Protein AF-A0A1E1EXV5-F1 (afdb_monomer)

Mean predicted aligned error: 11.73 Å

Sequence (295 aa):
MDSNTHPYSDIAWRDLLSRLPANLDLDQSAREYGALKRRRVVRDGATMLRLALAYGPGGMSLRSAAAWAAGCDIAHLSDVGLLKRLKGASDWLSHVAASLLNDNIRGRHAARRLRVVDGSVIRSSGKGGTNWRLYATYDPAEGRFSQLEISDTHGGESLSRHTFEKGDLVLADRGYARTPGLLHVREMGADFIMRIGWSTIRLLTPNGARLDWNALYAGMQPGQIAEHEVLVDHSGRKRGAPGDSTFGARLIIRRKDEASSERTRKAIWFDHRRKQRVPTSRSTLKVRQTRRPPI

pLDDT: mean 80.8, std 18.99, range [22.14, 96.88]

InterPro domains:
  IPR002559 Transposase IS4-like domain [PF01609] (112-196)
  IPR012337 Ribonuclease H-like superfamily [SSF53098] (71-207)

Radius of gyration: 25.52 Å; Cα contacts (8 Å, |Δi|>4): 398; chains: 1; bounding box: 53×39×90 Å

Structure (mmCIF, N/CA/C/O backbone):
data_AF-A0A1E1EXV5-F1
#
_entry.id   AF-A0A1E1EXV5-F1
#
loop_
_atom_site.group_PDB
_atom_site.id
_atom_site.type_symbol
_atom_site.label_atom_id
_atom_site.label_alt_id
_atom_site.label_comp_id
_atom_site.label_asym_id
_atom_site.label_entity_id
_atom_site.label_seq_id
_atom_site.pdbx_PDB_ins_code
_atom_site.Cartn_x
_atom_site.Cartn_y
_atom_site.Cartn_z
_atom_site.occupancy
_atom_site.B_iso_or_equiv
_atom_site.auth_seq_id
_atom_site.auth_comp_id
_atom_site.auth_asym_id
_atom_site.auth_atom_id
_atom_site.pdbx_PDB_model_num
ATOM 1 N N . MET A 1 1 ? -32.619 -17.048 3.585 1.00 38.38 1 MET A N 1
ATOM 2 C CA . MET A 1 1 ? -31.242 -16.595 3.877 1.00 38.38 1 MET A CA 1
ATOM 3 C C . MET A 1 1 ? -30.971 -17.008 5.302 1.00 38.38 1 MET A C 1
ATOM 5 O O . MET A 1 1 ? -31.597 -16.463 6.202 1.00 38.38 1 MET A O 1
ATOM 9 N N . ASP A 1 2 ? -30.159 -18.042 5.478 1.00 31.66 2 ASP A N 1
ATOM 10 C CA . ASP A 1 2 ? -30.056 -18.753 6.748 1.00 31.66 2 ASP A CA 1
ATOM 11 C C . ASP A 1 2 ? -29.292 -17.920 7.779 1.00 31.66 2 ASP A C 1
ATOM 13 O O . ASP A 1 2 ? -28.187 -17.429 7.523 1.00 31.66 2 ASP A O 1
ATOM 17 N N . SER A 1 3 ? -29.877 -17.788 8.969 1.00 42.66 3 SER A N 1
ATOM 18 C CA . SER A 1 3 ? -29.293 -17.115 10.138 1.00 42.66 3 SER A CA 1
ATOM 19 C C . SER A 1 3 ? -27.908 -17.660 10.522 1.00 42.66 3 SER A C 1
ATOM 21 O O . SER A 1 3 ? -27.116 -16.941 11.128 1.00 42.66 3 SER A O 1
ATOM 23 N N . ASN A 1 4 ? -27.577 -18.883 10.092 1.00 42.50 4 ASN A N 1
ATOM 24 C CA . ASN A 1 4 ? -26.279 -19.537 10.288 1.00 42.50 4 ASN A CA 1
ATOM 25 C C . ASN A 1 4 ? -25.139 -19.004 9.406 1.00 42.50 4 ASN A C 1
ATOM 27 O O . ASN A 1 4 ? -23.978 -19.276 9.694 1.00 42.50 4 ASN A O 1
ATOM 31 N N . THR A 1 5 ? -25.438 -18.251 8.344 1.00 41.41 5 THR A N 1
ATOM 32 C CA . THR A 1 5 ? -24.415 -17.743 7.403 1.00 41.41 5 THR A CA 1
ATOM 33 C C . THR A 1 5 ? -24.065 -16.271 7.590 1.00 41.41 5 THR A C 1
ATOM 35 O O . THR A 1 5 ? -23.168 -15.763 6.918 1.00 41.41 5 THR A O 1
ATOM 38 N N . HIS A 1 6 ? -24.734 -15.563 8.504 1.00 53.84 6 HIS A N 1
ATOM 39 C CA . HIS A 1 6 ? -24.396 -14.167 8.751 1.00 53.84 6 HIS A CA 1
ATOM 40 C C . HIS A 1 6 ? -23.102 -14.087 9.588 1.00 53.84 6 HIS A C 1
ATOM 42 O O . HIS A 1 6 ? -23.035 -14.747 10.631 1.00 53.84 6 HIS A O 1
ATOM 48 N N . PRO A 1 7 ? -22.109 -13.243 9.225 1.00 53.59 7 PRO A N 1
ATOM 49 C CA . PRO A 1 7 ? -20.846 -13.064 9.969 1.00 53.59 7 PRO A CA 1
ATOM 50 C C . PRO A 1 7 ? -21.004 -12.605 11.430 1.00 53.59 7 PRO A C 1
ATOM 52 O O . PRO A 1 7 ? -20.023 -12.467 12.155 1.00 53.59 7 PRO A O 1
ATOM 55 N N . TYR A 1 8 ? -22.237 -12.354 11.864 1.00 61.62 8 TYR A N 1
ATOM 56 C CA . TYR A 1 8 ? -22.591 -11.899 13.201 1.00 61.62 8 TYR A CA 1
ATOM 57 C C . TYR A 1 8 ? -23.120 -13.006 14.108 1.00 61.62 8 TYR A C 1
ATOM 59 O O . TYR A 1 8 ? -23.284 -12.756 15.300 1.00 61.62 8 TYR A O 1
ATOM 67 N N . SER A 1 9 ? -23.367 -14.206 13.575 1.00 70.25 9 SER A N 1
ATOM 68 C CA . SER A 1 9 ? -23.737 -15.372 14.380 1.00 70.25 9 SER A CA 1
ATOM 69 C C . SER A 1 9 ? -22.552 -15.860 15.222 1.00 70.25 9 SER A C 1
ATOM 71 O O . SER A 1 9 ? -21.393 -15.735 14.821 1.00 70.25 9 SER A O 1
ATOM 73 N N . ASP A 1 10 ? -22.828 -16.441 16.391 1.00 77.25 10 ASP A N 1
ATOM 74 C CA . ASP A 1 10 ? -21.773 -16.948 17.282 1.00 77.25 10 ASP A CA 1
ATOM 75 C C . ASP A 1 10 ? -20.982 -18.117 16.679 1.00 77.25 10 ASP A C 1
ATOM 77 O O . ASP A 1 10 ? -19.806 -18.294 16.996 1.00 77.25 10 ASP A O 1
ATOM 81 N N . ILE A 1 11 ? -21.593 -18.890 15.775 1.00 79.00 11 ILE A N 1
ATOM 82 C CA . ILE A 1 11 ? -20.931 -19.996 15.069 1.00 79.00 11 ILE A CA 1
ATOM 83 C C . ILE A 1 11 ? -19.903 -19.449 14.075 1.00 79.00 11 ILE A C 1
ATOM 85 O O . ILE A 1 11 ? -18.734 -19.827 14.140 1.00 79.00 11 ILE A O 1
ATOM 89 N N . ALA A 1 12 ? -20.307 -18.515 13.206 1.00 83.69 12 ALA A N 1
ATOM 90 C CA . ALA A 1 12 ? -19.394 -17.874 12.259 1.00 83.69 12 ALA A CA 1
ATOM 91 C C . ALA A 1 12 ? -18.267 -17.117 12.980 1.00 83.69 12 ALA A C 1
ATOM 93 O O . ALA A 1 12 ? -17.133 -17.084 12.507 1.00 83.69 12 ALA A O 1
ATOM 94 N N . TRP A 1 13 ? -18.564 -16.546 14.152 1.00 89.88 13 TRP A N 1
ATOM 95 C CA . TRP A 1 13 ? -17.569 -15.882 14.984 1.00 89.88 13 TRP A CA 1
ATOM 96 C C . TRP A 1 13 ? -16.503 -16.845 15.528 1.00 89.88 13 TRP A C 1
ATOM 98 O O . TRP A 1 13 ? -15.312 -16.550 15.445 1.00 89.88 13 TRP A O 1
ATOM 108 N N . ARG A 1 14 ? -16.906 -18.013 16.044 1.00 89.38 14 ARG A N 1
ATOM 109 C CA . ARG A 1 14 ? -15.960 -19.042 16.516 1.00 89.38 14 ARG A CA 1
ATOM 110 C C . ARG A 1 14 ? -15.107 -19.601 15.380 1.00 89.38 14 ARG A C 1
ATOM 112 O O . ARG A 1 14 ? -13.903 -19.756 15.559 1.00 89.38 14 ARG A O 1
ATOM 119 N N . ASP A 1 15 ? -15.712 -19.850 14.219 1.00 89.56 15 ASP A N 1
ATOM 120 C CA . ASP A 1 15 ? -14.978 -20.291 13.028 1.00 89.56 15 ASP A CA 1
ATOM 121 C C . ASP A 1 15 ? -13.937 -19.246 12.598 1.00 89.56 15 ASP A C 1
ATOM 123 O O . ASP A 1 15 ? -12.778 -19.590 12.372 1.00 89.56 15 ASP A O 1
ATOM 127 N N . LEU A 1 16 ? -14.305 -17.959 12.584 1.00 90.62 16 LEU A N 1
ATOM 128 C CA . LEU A 1 16 ? -13.375 -16.864 12.295 1.00 90.62 16 LEU A CA 1
ATOM 129 C C . LEU A 1 16 ? -12.195 -16.844 13.270 1.00 90.62 16 LEU A C 1
ATOM 131 O O . LEU A 1 16 ? -11.052 -16.756 12.824 1.00 90.62 16 LEU A O 1
ATOM 135 N N . LEU A 1 17 ? -12.450 -16.953 14.578 1.00 92.06 17 LEU A N 1
ATOM 136 C CA . LEU A 1 17 ? -11.383 -16.977 15.583 1.00 92.06 17 LEU A CA 1
ATOM 137 C C . LEU A 1 17 ? -10.433 -18.165 15.393 1.00 92.06 17 LEU A C 1
ATOM 139 O O . LEU A 1 17 ? -9.234 -18.010 15.597 1.00 92.06 17 LEU A O 1
ATOM 143 N N . SER A 1 18 ? -10.936 -19.319 14.942 1.00 90.56 18 SER A N 1
ATOM 144 C CA . SER A 1 18 ? -10.104 -20.506 14.690 1.00 90.56 18 SER A CA 1
ATOM 145 C C . SER A 1 18 ? -9.126 -20.348 13.518 1.00 90.56 18 SER A C 1
ATOM 147 O O . SER A 1 18 ? -8.163 -21.102 13.412 1.00 90.56 18 SER A O 1
ATOM 149 N N . ARG A 1 19 ? -9.359 -19.361 12.642 1.00 89.56 19 ARG A N 1
ATOM 150 C CA . ARG A 1 19 ? -8.493 -19.034 11.497 1.00 89.56 19 ARG A CA 1
ATOM 151 C C . ARG A 1 19 ? -7.387 -18.040 11.851 1.00 89.56 19 ARG A C 1
ATOM 153 O O . ARG A 1 19 ? -6.575 -17.721 10.985 1.00 89.56 19 ARG A O 1
ATOM 160 N N . LEU A 1 20 ? -7.387 -17.492 13.068 1.00 91.38 20 LEU A N 1
ATOM 161 C CA . LEU A 1 20 ? -6.324 -16.598 13.514 1.00 91.38 20 LEU A CA 1
ATOM 162 C C . LEU A 1 20 ? -5.040 -17.393 13.806 1.00 91.38 20 LEU A C 1
ATOM 164 O O . LEU A 1 20 ? -5.125 -18.555 14.208 1.00 91.38 20 LEU A O 1
ATOM 168 N N . PRO A 1 21 ? -3.853 -16.782 13.638 1.00 89.38 21 PRO A N 1
ATOM 169 C CA . PRO A 1 21 ? -2.588 -17.427 13.956 1.00 89.38 21 PRO A CA 1
ATOM 170 C C . PRO A 1 21 ? -2.563 -17.887 15.414 1.00 89.38 21 PRO A C 1
ATOM 172 O O . PRO A 1 21 ? -2.947 -17.139 16.313 1.00 89.38 21 PRO A O 1
ATOM 175 N N . ALA A 1 22 ? -2.071 -19.102 15.667 1.00 85.75 22 ALA A N 1
ATOM 176 C CA . ALA A 1 22 ? -2.053 -19.680 17.014 1.00 85.75 22 ALA A CA 1
ATOM 177 C C . ALA A 1 22 ? -1.190 -18.879 18.013 1.00 85.75 22 ALA A C 1
ATOM 179 O O . ALA A 1 22 ? -1.387 -18.980 19.220 1.00 85.75 22 ALA A O 1
ATOM 180 N N . ASN A 1 23 ? -0.240 -18.083 17.517 1.00 86.88 23 ASN A N 1
ATOM 181 C CA . ASN A 1 23 ? 0.620 -17.205 18.311 1.00 86.88 23 ASN A CA 1
ATOM 182 C C . ASN A 1 23 ? 0.017 -15.812 18.577 1.00 86.88 23 ASN A C 1
ATOM 184 O O . ASN A 1 23 ? 0.640 -15.014 19.275 1.00 86.88 23 ASN A O 1
ATOM 188 N N . LEU A 1 24 ? -1.162 -15.497 18.029 1.00 92.88 24 LEU A N 1
ATOM 189 C CA . LEU A 1 24 ? -1.820 -14.208 18.224 1.00 92.88 24 LEU A CA 1
ATOM 190 C C . LEU A 1 24 ? -2.772 -14.259 19.428 1.00 92.88 24 LEU A C 1
ATOM 192 O O . LEU A 1 24 ? -3.967 -14.522 19.289 1.00 92.88 24 LEU A O 1
ATOM 196 N N . ASP A 1 25 ? -2.255 -13.941 20.616 1.00 94.94 25 ASP A N 1
ATOM 197 C CA . ASP A 1 25 ? -3.095 -13.702 21.795 1.00 94.94 25 ASP A CA 1
ATOM 198 C C . ASP A 1 25 ? -3.774 -12.324 21.683 1.00 94.94 25 ASP A C 1
ATOM 200 O O . ASP A 1 25 ? -3.151 -11.266 21.840 1.00 94.94 25 ASP A O 1
ATOM 204 N N . LEU A 1 26 ? -5.080 -12.326 21.402 1.00 96.12 26 LEU A N 1
ATOM 205 C CA . LEU A 1 26 ? -5.879 -11.107 21.257 1.00 96.12 26 LEU A CA 1
ATOM 206 C C . LEU A 1 26 ? -5.980 -10.294 22.556 1.00 96.12 26 LEU A C 1
ATOM 208 O O . LEU A 1 26 ? -6.057 -9.069 22.497 1.00 96.12 26 LEU A O 1
ATOM 212 N N . ASP A 1 27 ? -5.996 -10.939 23.720 1.00 95.06 27 ASP A N 1
ATOM 213 C CA . ASP A 1 27 ? -6.176 -10.281 25.016 1.00 95.06 27 ASP A CA 1
ATOM 214 C C . ASP A 1 27 ? -4.896 -9.602 25.491 1.00 95.06 27 ASP A C 1
ATOM 216 O O . ASP A 1 27 ? -4.939 -8.498 26.050 1.00 95.06 27 ASP A O 1
ATOM 220 N N . GLN A 1 28 ? -3.765 -10.274 25.292 1.00 95.06 28 GLN A N 1
ATOM 221 C CA . GLN A 1 28 ? -2.445 -9.729 25.569 1.00 95.06 28 GLN A CA 1
ATOM 222 C C . GLN A 1 28 ? -2.133 -8.581 24.604 1.00 95.06 28 GLN A C 1
ATOM 224 O O . GLN A 1 28 ? -1.928 -7.448 25.050 1.00 95.06 28 GLN A O 1
ATOM 229 N N . SER A 1 29 ? -2.210 -8.830 23.292 1.00 95.81 29 SER A N 1
ATOM 230 C CA . SER A 1 29 ? -1.897 -7.813 22.280 1.00 95.81 29 SER A CA 1
ATOM 231 C C . SER A 1 29 ? -2.824 -6.594 22.377 1.00 95.81 29 SER A C 1
ATOM 233 O O . SER A 1 29 ? -2.372 -5.457 22.235 1.00 95.81 29 SER A O 1
ATOM 235 N N . ALA A 1 30 ? -4.110 -6.769 22.709 1.00 96.06 30 ALA A N 1
ATOM 236 C CA . ALA A 1 30 ? -5.023 -5.634 22.871 1.00 96.06 30 ALA A CA 1
ATOM 237 C C . ALA A 1 30 ? -4.612 -4.698 24.012 1.00 96.06 30 ALA A C 1
ATOM 239 O O . ALA A 1 30 ? -4.904 -3.500 23.962 1.00 96.06 30 ALA A O 1
ATOM 240 N N . ARG A 1 31 ? -3.954 -5.212 25.057 1.00 93.88 31 ARG A N 1
ATOM 241 C CA . ARG A 1 31 ? -3.416 -4.377 26.138 1.00 93.88 31 ARG A CA 1
ATOM 242 C C . ARG A 1 31 ? -2.130 -3.687 25.706 1.00 93.88 31 ARG A C 1
ATOM 244 O O . ARG A 1 31 ? -2.033 -2.474 25.876 1.00 93.88 31 ARG A O 1
ATOM 251 N N . GLU A 1 32 ? -1.197 -4.447 25.135 1.00 95.06 32 GLU A N 1
ATOM 252 C CA . GLU A 1 32 ? 0.113 -3.959 24.685 1.00 95.06 32 GLU A CA 1
ATOM 253 C C . GLU A 1 32 ? -0.025 -2.808 23.680 1.00 95.06 32 GLU A C 1
ATOM 255 O O . GLU A 1 32 ? 0.588 -1.757 23.849 1.00 95.06 32 GLU A O 1
ATOM 260 N N . TYR A 1 33 ? -0.927 -2.955 22.706 1.00 93.88 33 TYR A N 1
ATOM 261 C CA . TYR A 1 33 ? -1.197 -1.952 21.671 1.00 93.88 33 TYR A CA 1
ATOM 262 C C . TYR A 1 33 ? -2.345 -0.988 22.033 1.00 93.88 33 TYR A C 1
ATOM 264 O O . TYR A 1 33 ? -2.863 -0.266 21.184 1.00 93.88 33 TYR A O 1
ATOM 272 N N . GLY A 1 34 ? -2.775 -0.957 23.301 1.00 91.44 34 GLY A N 1
ATOM 273 C CA . GLY A 1 34 ? -3.645 0.096 23.834 1.00 91.44 34 GLY A CA 1
ATOM 274 C C . GLY A 1 34 ? -5.139 0.028 23.485 1.00 91.44 34 GLY A C 1
ATOM 275 O O . GLY A 1 34 ? -5.888 0.894 23.951 1.00 91.44 34 GLY A O 1
ATOM 276 N N . ALA A 1 35 ? -5.608 -0.997 22.768 1.00 93.38 35 ALA A N 1
ATOM 277 C CA . ALA A 1 35 ? -7.030 -1.208 22.472 1.00 93.38 35 ALA A CA 1
ATOM 278 C C . ALA A 1 35 ? -7.874 -1.472 23.737 1.00 93.38 35 ALA A C 1
ATOM 280 O O . ALA A 1 35 ? -9.019 -1.019 23.853 1.00 93.38 35 ALA A O 1
ATOM 281 N N . LEU A 1 36 ? -7.296 -2.157 24.731 1.00 91.38 36 LEU A N 1
ATOM 282 C CA . LEU A 1 36 ? -7.955 -2.542 25.983 1.00 91.38 36 LEU A CA 1
ATOM 283 C C . LEU A 1 36 ? -7.192 -2.083 27.227 1.00 91.38 36 LEU A C 1
ATOM 285 O O . LEU A 1 36 ? -6.842 -2.873 28.099 1.00 91.38 36 LEU A O 1
ATOM 289 N N . LYS A 1 37 ? -7.043 -0.764 27.385 1.00 82.19 37 LYS A N 1
ATOM 290 C CA . LYS A 1 37 ? -6.491 -0.168 28.622 1.00 82.19 37 LYS A CA 1
ATOM 291 C C . LYS A 1 37 ? -7.351 -0.434 29.866 1.00 82.19 37 LYS A C 1
ATOM 293 O O . LYS A 1 37 ? -6.844 -0.469 30.980 1.00 82.19 37 LYS A O 1
ATOM 298 N N . ARG A 1 38 ? -8.676 -0.562 29.696 1.00 80.06 38 ARG A N 1
ATOM 299 C CA . ARG A 1 38 ? -9.644 -0.825 30.781 1.00 80.06 38 ARG A CA 1
ATOM 300 C C . ARG A 1 38 ? -10.762 -1.756 30.311 1.00 80.06 38 ARG A C 1
ATOM 302 O O . ARG A 1 38 ? -11.491 -1.408 29.369 1.00 80.06 38 ARG A O 1
ATOM 309 N N . ARG A 1 39 ? -10.943 -2.868 31.032 1.00 82.88 39 ARG A N 1
ATOM 310 C CA . ARG A 1 39 ? -11.943 -3.929 30.799 1.00 82.88 39 ARG A CA 1
ATOM 311 C C . ARG A 1 39 ? -13.314 -3.589 31.395 1.00 82.88 39 ARG A C 1
ATOM 313 O O . ARG A 1 39 ? -13.786 -4.246 32.311 1.00 82.88 39 ARG A O 1
ATOM 320 N N . ARG A 1 40 ? -13.911 -2.485 30.938 1.00 82.44 40 ARG A N 1
ATOM 321 C CA . ARG A 1 40 ? -15.264 -2.077 31.361 1.00 82.44 40 ARG A CA 1
ATOM 322 C C . ARG A 1 40 ? -16.307 -2.806 30.513 1.00 82.44 40 ARG A C 1
ATOM 324 O O . ARG A 1 40 ? -16.550 -3.987 30.696 1.00 82.44 40 ARG A O 1
ATOM 331 N N . VAL A 1 41 ? -16.874 -2.092 29.546 1.00 88.88 41 VAL A N 1
ATOM 332 C CA . VAL A 1 41 ? -17.909 -2.613 28.650 1.00 88.88 41 VAL A CA 1
ATOM 333 C C . VAL A 1 41 ? -17.357 -3.647 27.665 1.00 88.88 41 VAL A C 1
ATOM 335 O O . VAL A 1 41 ? -18.015 -4.636 27.387 1.00 88.88 41 VAL A O 1
ATOM 338 N N . VAL A 1 42 ? -16.143 -3.431 27.156 1.00 92.12 42 VAL A N 1
ATOM 339 C CA . VAL A 1 42 ? -15.434 -4.401 26.311 1.00 92.12 42 VAL A CA 1
ATOM 340 C C . VAL A 1 42 ? -14.459 -5.151 27.211 1.00 92.12 42 VAL A C 1
ATOM 342 O O . VAL A 1 42 ? -13.572 -4.520 27.801 1.00 92.12 42 VAL A O 1
ATOM 345 N N . ARG A 1 43 ? -14.682 -6.457 27.382 1.00 90.94 43 ARG A N 1
ATOM 346 C CA . ARG A 1 43 ? -14.010 -7.281 28.401 1.00 90.94 43 ARG A CA 1
ATOM 347 C C . ARG A 1 43 ? -12.725 -7.937 27.899 1.00 90.94 43 ARG A C 1
ATOM 349 O O . ARG A 1 43 ? -11.776 -8.050 28.673 1.00 90.94 43 ARG A O 1
ATOM 356 N N . ASP A 1 44 ? -12.682 -8.279 26.618 1.00 94.19 44 ASP A N 1
ATOM 357 C CA . ASP A 1 44 ? -11.615 -9.056 25.988 1.00 94.19 44 ASP A CA 1
ATOM 358 C C . ASP A 1 44 ? -11.364 -8.610 24.536 1.00 94.19 44 ASP A C 1
ATOM 360 O O . ASP A 1 44 ? -12.135 -7.844 23.936 1.00 94.19 44 ASP A O 1
ATOM 364 N N . GLY A 1 45 ? -10.219 -9.037 24.002 1.00 95.12 45 GLY A N 1
ATOM 365 C CA . GLY A 1 45 ? -9.750 -8.730 22.657 1.00 95.12 45 GLY A CA 1
ATOM 366 C C . GLY A 1 45 ? -10.678 -9.312 21.599 1.00 95.12 45 GLY A C 1
ATOM 367 O O . GLY A 1 45 ? -10.998 -8.626 20.634 1.00 95.12 45 GLY A O 1
ATOM 368 N N . ALA A 1 46 ? -11.210 -10.517 21.811 1.00 95.12 46 ALA A N 1
ATOM 369 C CA . ALA A 1 46 ? -12.180 -11.118 20.896 1.00 95.12 46 ALA A CA 1
ATOM 370 C C . ALA A 1 46 ? -13.410 -10.210 20.698 1.00 95.12 46 ALA A C 1
ATOM 372 O O . ALA A 1 46 ? -13.784 -9.903 19.567 1.00 95.12 46 ALA A O 1
ATOM 373 N N . THR A 1 47 ? -13.984 -9.686 21.779 1.00 95.06 47 THR A N 1
ATOM 374 C CA . THR A 1 47 ? -15.106 -8.740 21.732 1.00 95.06 47 THR A CA 1
ATOM 375 C C . THR A 1 47 ? -14.716 -7.455 21.002 1.00 95.06 47 THR A C 1
ATOM 377 O O . THR A 1 47 ? -15.471 -6.971 20.157 1.00 95.06 47 THR A O 1
ATOM 380 N N . MET A 1 48 ? -13.523 -6.907 21.271 1.00 96.00 48 MET A N 1
ATOM 381 C CA . MET A 1 48 ? -13.037 -5.706 20.578 1.00 96.00 48 MET A CA 1
ATOM 382 C C . MET A 1 48 ? -12.888 -5.936 19.065 1.00 96.00 48 MET A C 1
ATOM 384 O O . MET A 1 48 ? -13.315 -5.090 18.273 1.00 96.00 48 MET A O 1
ATOM 388 N N . LEU A 1 49 ? -12.342 -7.087 18.656 1.00 95.81 49 LEU A N 1
ATOM 389 C CA . LEU A 1 49 ? -12.208 -7.474 17.250 1.00 95.81 49 LEU A CA 1
ATOM 390 C C . LEU A 1 49 ? -13.581 -7.660 16.596 1.00 95.81 49 LEU A C 1
ATOM 392 O O . LEU A 1 49 ? -13.806 -7.162 15.494 1.00 95.81 49 LEU A O 1
ATOM 396 N N . ARG A 1 50 ? -14.524 -8.308 17.291 1.00 94.88 50 ARG A N 1
ATOM 397 C CA . ARG A 1 50 ? -15.891 -8.529 16.799 1.00 94.88 50 ARG A CA 1
ATOM 398 C C . ARG A 1 50 ? -16.607 -7.207 16.518 1.00 94.88 50 ARG A C 1
ATOM 400 O O . ARG A 1 50 ? -17.214 -7.047 15.461 1.00 94.88 50 ARG A O 1
ATOM 407 N N . LEU A 1 51 ? -16.480 -6.235 17.424 1.00 95.44 51 LEU A N 1
ATOM 408 C CA . LEU A 1 51 ? -17.027 -4.885 17.251 1.00 95.44 51 LEU A CA 1
ATOM 409 C C . LEU A 1 51 ? -16.372 -4.139 16.077 1.00 95.44 51 LEU A C 1
ATOM 411 O O . LEU A 1 51 ? -17.068 -3.483 15.300 1.00 95.44 51 LEU A O 1
ATOM 415 N N . ALA A 1 52 ? -15.048 -4.253 15.925 1.00 95.50 52 ALA A N 1
ATOM 416 C CA . ALA A 1 52 ? -14.318 -3.643 14.815 1.00 95.50 52 ALA A CA 1
ATOM 417 C C . ALA A 1 52 ? -14.730 -4.225 13.459 1.00 95.50 52 ALA A C 1
ATOM 419 O O . ALA A 1 52 ? -14.960 -3.473 12.512 1.00 95.50 52 ALA A O 1
ATOM 420 N N . LEU A 1 53 ? -14.885 -5.548 13.381 1.00 94.31 53 LEU A N 1
ATOM 421 C CA . LEU A 1 53 ? -15.328 -6.231 12.171 1.00 94.31 53 LEU A CA 1
ATOM 422 C C . LEU A 1 53 ? -16.786 -5.921 11.837 1.00 94.31 53 LEU A C 1
ATOM 424 O O . LEU A 1 53 ? -17.103 -5.758 10.663 1.00 94.31 53 LEU A O 1
ATOM 428 N N . ALA A 1 54 ? -17.655 -5.775 12.840 1.00 93.44 54 ALA A N 1
ATOM 429 C CA . ALA A 1 54 ? -19.043 -5.387 12.618 1.00 93.44 54 ALA A CA 1
ATOM 430 C C . ALA A 1 54 ? -19.174 -3.993 12.003 1.00 93.44 54 ALA A C 1
ATOM 432 O O . ALA A 1 54 ? -19.879 -3.835 11.005 1.00 93.44 54 ALA A O 1
ATOM 433 N N . TYR A 1 55 ? -18.451 -3.017 12.555 1.00 93.75 55 TYR A N 1
ATOM 434 C CA . TYR A 1 55 ? -18.437 -1.648 12.044 1.00 93.75 55 TYR A CA 1
ATOM 435 C C . TYR A 1 55 ? -17.727 -1.518 10.686 1.00 93.75 55 TYR A C 1
ATOM 437 O O . TYR A 1 55 ? -18.257 -0.894 9.773 1.00 93.75 55 TYR A O 1
ATOM 445 N N . GLY A 1 56 ? -16.521 -2.079 10.551 1.00 88.06 56 GLY A N 1
ATOM 446 C CA . GLY A 1 56 ? -15.677 -1.899 9.370 1.00 88.06 56 GLY A CA 1
ATOM 447 C C . GLY A 1 56 ? -16.103 -2.795 8.197 1.00 88.06 56 GLY A C 1
ATOM 448 O O . GLY A 1 56 ? -17.031 -2.440 7.471 1.00 88.06 56 GLY A O 1
ATOM 449 N N . PRO A 1 57 ? -15.453 -3.955 7.978 1.00 85.62 57 PRO A N 1
ATOM 450 C CA . PRO A 1 57 ? -15.791 -4.873 6.881 1.00 85.62 57 PRO A CA 1
ATOM 451 C C . PRO A 1 57 ? -17.248 -5.353 6.862 1.00 85.62 57 PRO A C 1
ATOM 453 O O . PRO A 1 57 ? -17.780 -5.665 5.801 1.00 85.62 57 PRO A O 1
ATOM 456 N N . GLY A 1 58 ? -17.896 -5.412 8.024 1.00 86.69 58 GLY A N 1
ATOM 457 C CA . GLY A 1 58 ? -19.297 -5.785 8.163 1.00 86.69 58 GLY A CA 1
ATOM 458 C C . GLY A 1 58 ? -20.285 -4.725 7.659 1.00 86.69 58 GLY A C 1
ATOM 459 O O . GLY A 1 58 ? -21.444 -5.038 7.400 1.00 86.69 58 GLY A O 1
ATOM 460 N N . GLY A 1 59 ? -19.844 -3.477 7.480 1.00 87.38 59 GLY A N 1
ATOM 461 C CA . GLY A 1 59 ? -20.656 -2.413 6.889 1.00 87.38 59 GLY A CA 1
ATOM 462 C C . GLY A 1 59 ? -21.742 -1.834 7.801 1.00 87.38 59 GLY A C 1
ATOM 463 O O . GLY A 1 59 ? -22.579 -1.064 7.326 1.00 87.38 59 GLY A O 1
ATOM 464 N N . MET A 1 60 ? -21.757 -2.162 9.098 1.00 91.75 60 MET A N 1
ATOM 465 C CA . MET A 1 60 ? -22.673 -1.520 10.041 1.00 91.75 60 MET A CA 1
ATOM 466 C C . MET A 1 60 ? -22.231 -0.085 10.336 1.00 91.75 60 MET A C 1
ATOM 468 O O . MET A 1 60 ? -21.063 0.189 10.597 1.00 91.75 60 MET A O 1
ATOM 472 N N . SER A 1 61 ? -23.184 0.846 10.411 1.00 93.38 61 SER A N 1
ATOM 473 C CA . SER A 1 61 ? -22.909 2.153 11.020 1.00 93.38 61 SER A CA 1
ATOM 474 C C . SER A 1 61 ? -22.578 1.998 12.511 1.00 93.38 61 SER A C 1
ATOM 476 O O . SER A 1 61 ? -22.997 1.024 13.132 1.00 93.38 61 SER A O 1
ATOM 478 N N . LEU A 1 62 ? -21.901 2.979 13.126 1.00 96.06 62 LEU A N 1
ATOM 479 C CA . LEU A 1 62 ? -21.611 2.959 14.574 1.00 96.06 62 LEU A CA 1
ATOM 480 C C . LEU A 1 62 ? -22.872 2.716 15.418 1.00 96.06 62 LEU A C 1
ATOM 482 O O . LEU A 1 62 ? -22.843 1.939 16.367 1.00 96.06 62 LEU A O 1
ATOM 486 N N . ARG A 1 63 ? -23.991 3.344 15.033 1.00 96.06 63 ARG A N 1
ATOM 487 C CA . ARG A 1 63 ? -25.292 3.169 15.688 1.00 96.06 63 ARG A CA 1
ATOM 488 C C . ARG A 1 63 ? -25.822 1.747 15.538 1.00 96.06 63 ARG A C 1
ATOM 490 O O . ARG A 1 63 ? -26.280 1.170 16.518 1.00 96.06 63 ARG A O 1
ATOM 497 N N . SER A 1 64 ? -25.744 1.183 14.333 1.00 95.62 64 SER A N 1
ATOM 498 C CA . SER A 1 64 ? -26.224 -0.181 14.078 1.00 95.62 64 SER A CA 1
ATOM 499 C C . SER A 1 64 ? -25.346 -1.216 14.778 1.00 95.62 64 SER A C 1
ATOM 501 O O . SER A 1 64 ? -25.876 -2.137 15.382 1.00 95.62 64 SER A O 1
ATOM 503 N N . ALA A 1 65 ? -24.023 -1.026 14.777 1.00 96.19 65 ALA A N 1
ATOM 504 C CA . ALA A 1 65 ? -23.076 -1.897 15.466 1.00 96.19 65 ALA A CA 1
ATOM 505 C C . ALA A 1 65 ? -23.261 -1.859 16.990 1.00 96.19 65 ALA A C 1
ATOM 507 O O . ALA A 1 65 ? -23.255 -2.906 17.626 1.00 96.19 65 ALA A O 1
ATOM 508 N N . ALA A 1 66 ? -23.476 -0.676 17.577 1.00 96.50 66 ALA A N 1
ATOM 509 C CA . ALA A 1 66 ? -23.767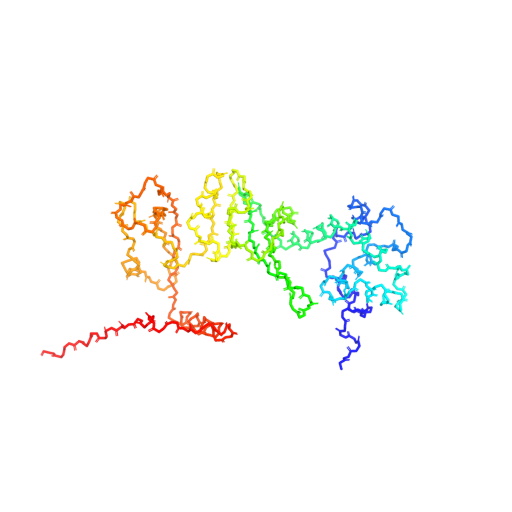 -0.535 19.004 1.00 96.50 66 ALA A CA 1
ATOM 510 C C . ALA A 1 66 ? -25.111 -1.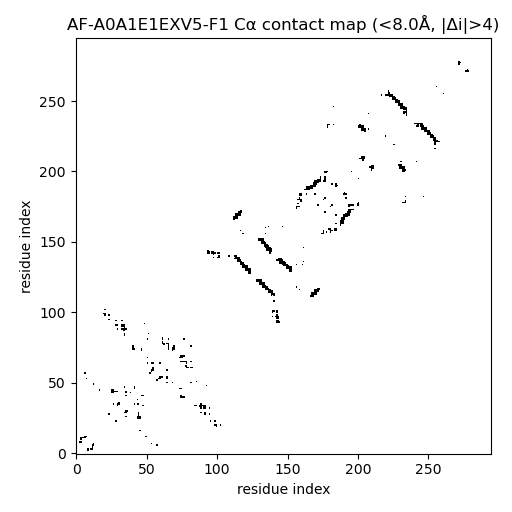181 19.390 1.00 96.50 66 ALA A C 1
ATOM 512 O O . ALA A 1 66 ? -25.179 -1.917 20.371 1.00 96.50 66 ALA A O 1
ATOM 513 N N . ALA A 1 67 ? -26.165 -0.955 18.596 1.00 96.38 67 ALA A N 1
ATOM 514 C CA . ALA A 1 67 ? -27.477 -1.561 18.827 1.00 96.38 67 ALA A CA 1
ATOM 515 C C . ALA A 1 67 ? -27.439 -3.091 18.684 1.00 96.38 67 ALA A C 1
ATOM 517 O O . ALA A 1 67 ? -27.987 -3.801 19.522 1.00 96.38 67 ALA A O 1
ATOM 518 N N . TRP A 1 68 ? -26.751 -3.595 17.657 1.00 95.75 68 TRP A N 1
ATOM 519 C CA . TRP A 1 68 ? -26.521 -5.024 17.459 1.00 95.75 68 TRP A CA 1
ATOM 520 C C . TRP A 1 68 ? -25.738 -5.635 18.626 1.00 95.75 68 TRP A C 1
ATOM 522 O O . TRP A 1 68 ? -26.147 -6.659 19.166 1.00 95.75 68 TRP A O 1
ATOM 532 N N . ALA A 1 69 ? -24.658 -4.984 19.066 1.00 95.12 69 ALA A N 1
ATOM 533 C CA . ALA A 1 69 ? -23.852 -5.467 20.181 1.00 95.12 69 ALA A CA 1
ATOM 534 C C . ALA A 1 69 ? -24.649 -5.549 21.491 1.00 95.12 69 ALA A C 1
ATOM 536 O O . ALA A 1 69 ? -24.488 -6.520 22.224 1.00 95.12 69 ALA A O 1
ATOM 537 N N . ALA A 1 70 ? -25.523 -4.576 21.768 1.00 95.12 70 ALA A N 1
ATOM 538 C CA . ALA A 1 70 ? -26.399 -4.612 22.937 1.00 95.12 70 ALA A CA 1
ATOM 539 C C . ALA A 1 70 ? -27.492 -5.688 22.803 1.00 95.12 70 ALA A C 1
ATOM 541 O O . ALA A 1 70 ? -27.731 -6.441 23.742 1.00 95.12 70 ALA A O 1
ATOM 542 N N . GLY A 1 71 ? -28.123 -5.797 21.627 1.00 93.25 71 GLY A N 1
ATOM 543 C CA . GLY A 1 71 ? -29.176 -6.783 21.361 1.00 93.25 71 GLY A CA 1
ATOM 544 C C . GLY A 1 71 ? -28.691 -8.236 21.389 1.00 93.25 71 GLY A C 1
ATOM 545 O O . GLY A 1 71 ? -29.467 -9.130 21.709 1.00 93.25 71 GLY A O 1
ATOM 546 N N . CYS A 1 72 ? -27.411 -8.470 21.092 1.00 92.19 72 CYS A N 1
ATOM 547 C CA . CYS A 1 72 ? -26.762 -9.779 21.197 1.00 92.19 72 CYS A CA 1
ATOM 548 C C . CYS A 1 72 ? -25.988 -9.980 22.514 1.00 92.19 72 CYS A C 1
ATOM 550 O O . CYS A 1 72 ? -25.237 -10.944 22.615 1.00 92.19 72 CYS A O 1
ATOM 552 N N . ASP A 1 73 ? -26.116 -9.068 23.486 1.00 90.75 73 ASP A N 1
ATOM 553 C CA . ASP A 1 73 ? -25.386 -9.082 24.768 1.00 90.75 73 ASP A CA 1
ATOM 554 C C . ASP A 1 73 ? -23.847 -9.193 24.637 1.00 90.75 73 ASP A C 1
ATOM 556 O O . ASP A 1 73 ? -23.142 -9.682 25.515 1.00 90.75 73 ASP A O 1
ATOM 560 N N . ILE A 1 74 ? -23.297 -8.708 23.521 1.00 93.31 74 ILE A N 1
ATOM 561 C CA . ILE A 1 74 ? -21.854 -8.687 23.243 1.00 93.31 74 ILE A CA 1
ATOM 562 C C . ILE A 1 74 ? -21.186 -7.558 24.033 1.00 93.31 74 ILE A C 1
ATOM 564 O O . ILE A 1 74 ? -20.131 -7.741 24.639 1.00 93.31 74 ILE A O 1
ATOM 568 N N . ALA A 1 75 ? -21.771 -6.357 23.977 1.00 93.88 75 ALA A N 1
ATOM 569 C CA . ALA A 1 75 ? -21.257 -5.173 24.656 1.00 93.88 75 ALA A CA 1
ATOM 570 C C . ALA A 1 75 ? -22.325 -4.066 24.725 1.00 93.88 75 ALA A C 1
ATOM 572 O O . ALA A 1 75 ? -22.927 -3.707 23.715 1.00 93.88 75 ALA A O 1
ATOM 573 N N . HIS A 1 76 ? -22.492 -3.456 25.902 1.00 95.25 76 HIS A N 1
ATOM 574 C CA . HIS A 1 76 ? -23.461 -2.375 26.151 1.00 95.25 76 HIS A CA 1
ATOM 575 C C . HIS A 1 76 ? -22.797 -0.993 26.135 1.00 95.25 76 HIS A C 1
ATOM 577 O O . HIS A 1 76 ? -22.381 -0.466 27.168 1.00 95.25 76 HIS A O 1
ATOM 583 N N . LEU A 1 77 ? -22.652 -0.409 24.945 1.00 95.06 77 LEU A N 1
ATOM 584 C CA . LEU A 1 77 ? -22.032 0.902 24.722 1.00 95.06 77 LEU A CA 1
ATOM 585 C C . LEU A 1 77 ? -22.842 1.754 23.749 1.00 95.06 77 LEU A C 1
ATOM 587 O O . LEU A 1 77 ? -23.504 1.236 22.859 1.00 95.06 77 LEU A O 1
ATOM 591 N N . SER A 1 78 ? -22.727 3.076 23.882 1.00 96.06 78 SER A N 1
ATOM 592 C CA . SER A 1 78 ? -23.212 4.001 22.858 1.00 96.06 78 SER A CA 1
ATOM 593 C C . SER A 1 78 ? -22.345 3.946 21.599 1.00 96.06 78 SER A C 1
ATOM 595 O O . SER A 1 78 ? -21.184 3.529 21.632 1.00 96.06 78 SER A O 1
ATOM 597 N N . ASP A 1 79 ? -22.884 4.449 20.494 1.00 96.44 79 ASP A N 1
ATOM 598 C CA . ASP A 1 79 ? -22.167 4.668 19.235 1.00 96.44 79 ASP A CA 1
ATOM 599 C C . ASP A 1 79 ? -20.915 5.553 19.406 1.00 96.44 79 ASP A C 1
ATOM 601 O O . ASP A 1 79 ? -19.846 5.232 18.883 1.00 96.44 79 ASP A O 1
ATOM 605 N N . VAL A 1 80 ? -20.997 6.615 20.215 1.00 96.50 80 VAL A N 1
ATOM 606 C CA . VAL A 1 80 ? -19.848 7.463 20.580 1.00 96.50 80 VAL A CA 1
ATOM 607 C C . VAL A 1 80 ? -18.824 6.683 21.412 1.00 96.50 80 VAL A C 1
ATOM 609 O O . VAL A 1 80 ? -17.613 6.858 21.242 1.00 96.50 80 VAL A O 1
ATOM 612 N N . GLY A 1 81 ? -19.287 5.807 22.309 1.00 94.94 81 GLY A N 1
ATOM 613 C CA . GLY A 1 81 ? -18.430 4.905 23.076 1.00 94.94 81 GLY A CA 1
ATOM 614 C C . GLY A 1 81 ? -17.679 3.926 22.174 1.00 94.94 81 GLY A C 1
ATOM 615 O O . GLY A 1 81 ? -16.465 3.763 22.324 1.00 94.94 81 GLY A O 1
ATOM 616 N N . LEU A 1 82 ? -18.378 3.341 21.199 1.00 95.56 82 LEU A N 1
ATOM 617 C CA . LEU A 1 82 ? -17.800 2.455 20.192 1.00 95.56 82 LEU A CA 1
ATOM 618 C C . LEU A 1 82 ? -16.761 3.190 19.338 1.00 95.56 82 LEU A C 1
ATOM 620 O O . LEU A 1 82 ? -15.640 2.705 19.200 1.00 95.56 82 LEU A O 1
ATOM 624 N N . LEU A 1 83 ? -17.068 4.397 18.853 1.00 95.56 83 LEU A N 1
ATOM 625 C CA . LEU A 1 83 ? -16.121 5.208 18.080 1.00 95.56 83 LEU A CA 1
ATOM 626 C C . LEU A 1 83 ? -14.818 5.466 18.847 1.00 95.56 83 LEU A C 1
ATOM 628 O O . LEU A 1 83 ? -13.729 5.309 18.296 1.00 95.56 83 LEU A O 1
ATOM 632 N N . LYS A 1 84 ? -14.913 5.847 20.128 1.00 93.94 84 LYS A N 1
ATOM 633 C CA . LYS A 1 84 ? -13.732 6.074 20.976 1.00 93.94 84 LYS A CA 1
ATOM 634 C C . LYS A 1 84 ? -12.902 4.800 21.145 1.00 93.94 84 LYS A C 1
ATOM 636 O O . LYS A 1 84 ? -11.675 4.876 21.120 1.00 93.94 84 LYS A O 1
ATOM 641 N N . ARG A 1 85 ? -13.553 3.640 21.288 1.00 93.75 85 ARG A N 1
ATOM 642 C CA . ARG A 1 85 ? -12.874 2.337 21.375 1.00 93.75 85 ARG A CA 1
ATOM 643 C C . ARG A 1 85 ? -12.156 1.980 20.079 1.00 93.75 85 ARG A C 1
ATOM 645 O O . ARG A 1 85 ? -10.986 1.630 20.135 1.00 93.75 85 ARG A O 1
ATOM 652 N N . LEU A 1 86 ? -12.814 2.141 18.932 1.00 94.50 86 LEU A N 1
ATOM 653 C CA . LEU A 1 86 ? -12.223 1.860 17.620 1.00 94.50 86 LEU A CA 1
ATOM 654 C C . LEU A 1 86 ? -11.017 2.756 17.328 1.00 94.50 86 LEU A C 1
ATOM 656 O O . LEU A 1 86 ? -9.980 2.257 16.907 1.00 94.50 86 LEU A O 1
ATOM 660 N N . LYS A 1 87 ? -11.106 4.058 17.637 1.00 92.44 87 LYS A N 1
ATOM 661 C CA . LYS A 1 87 ? -9.960 4.978 17.528 1.00 92.44 87 LYS A CA 1
ATOM 662 C C . LYS A 1 87 ? -8.777 4.528 18.387 1.00 92.44 87 LYS A C 1
ATOM 664 O O . LYS A 1 87 ? -7.644 4.563 17.927 1.00 92.44 87 LYS A O 1
ATOM 669 N N . GLY A 1 88 ? -9.042 4.077 19.614 1.00 92.31 88 GLY A N 1
ATOM 670 C CA . GLY A 1 88 ? -8.010 3.551 20.511 1.00 92.31 88 GLY A CA 1
ATOM 671 C C . GLY A 1 88 ? -7.454 2.181 20.112 1.00 92.31 88 GLY A C 1
ATOM 672 O O . GLY A 1 88 ? -6.451 1.763 20.675 1.00 92.31 88 GLY A O 1
ATOM 673 N N . ALA A 1 89 ? -8.089 1.487 19.166 1.00 94.31 89 ALA A N 1
ATOM 674 C CA . ALA A 1 89 ? -7.698 0.156 18.716 1.00 94.31 89 ALA A CA 1
ATOM 675 C C . ALA A 1 89 ? -6.916 0.159 17.391 1.00 94.31 89 ALA A C 1
ATOM 677 O O . ALA A 1 89 ? -6.585 -0.914 16.901 1.00 94.31 89 ALA A O 1
ATOM 678 N N . SER A 1 90 ? -6.620 1.326 16.807 1.00 90.00 90 SER A N 1
ATOM 679 C CA . SER A 1 90 ? -5.971 1.440 15.489 1.00 90.00 90 SER A CA 1
ATOM 680 C C . SER A 1 90 ? -4.644 0.674 15.399 1.00 90.00 90 SER A C 1
ATOM 682 O O . SER A 1 90 ? -4.459 -0.150 14.499 1.00 90.00 90 SER A O 1
ATOM 684 N N . ASP A 1 91 ? -3.738 0.897 16.353 1.00 90.81 91 ASP A N 1
ATOM 685 C CA . ASP A 1 91 ? -2.421 0.246 16.365 1.00 90.81 91 ASP A CA 1
ATOM 686 C C . ASP A 1 91 ? -2.548 -1.263 16.596 1.00 90.81 91 ASP A C 1
ATOM 688 O O . ASP A 1 91 ? -1.866 -2.063 15.958 1.00 90.81 91 ASP A O 1
ATOM 692 N N . TRP A 1 92 ? -3.492 -1.667 17.446 1.00 94.94 92 TRP A N 1
ATOM 693 C CA . TRP A 1 92 ? -3.770 -3.074 17.709 1.00 94.94 92 TRP A CA 1
ATOM 694 C C . TRP A 1 92 ? -4.362 -3.802 16.496 1.00 94.94 92 TRP A C 1
ATOM 696 O O . TRP A 1 92 ? -3.918 -4.894 16.160 1.00 94.94 92 TRP A O 1
ATOM 706 N N . LEU A 1 93 ? -5.323 -3.198 15.789 1.00 93.31 93 LEU A N 1
ATOM 707 C CA . LEU A 1 93 ? -5.870 -3.767 14.552 1.00 93.31 93 LEU A CA 1
ATOM 708 C C . LEU A 1 93 ? -4.792 -3.875 13.465 1.00 93.31 93 LEU A C 1
ATOM 710 O O . LEU A 1 93 ? -4.782 -4.847 12.710 1.00 93.31 93 LEU A O 1
ATOM 714 N N . SER A 1 94 ? -3.856 -2.921 13.426 1.00 88.50 94 SER A N 1
ATOM 715 C CA . SER A 1 94 ? -2.679 -2.994 12.552 1.00 88.50 94 SER A CA 1
ATOM 716 C C . SER A 1 94 ? -1.777 -4.173 12.925 1.00 88.50 94 SER A C 1
ATOM 718 O O . SER A 1 94 ? -1.346 -4.905 12.041 1.00 88.50 94 SER A O 1
ATOM 720 N N . HIS A 1 95 ? -1.552 -4.420 14.220 1.00 91.12 95 HIS A N 1
ATOM 721 C CA . HIS A 1 95 ? -0.808 -5.587 14.704 1.00 91.12 95 HIS A CA 1
ATOM 722 C C . HIS A 1 95 ? -1.503 -6.923 14.378 1.00 91.12 95 HIS A C 1
ATOM 724 O O . HIS A 1 95 ? -0.844 -7.873 13.951 1.00 91.12 95 HIS A O 1
ATOM 730 N N . VAL A 1 96 ? -2.832 -7.002 14.517 1.00 92.25 96 VAL A N 1
ATOM 731 C CA . VAL A 1 96 ? -3.613 -8.193 14.129 1.00 92.25 96 VAL A CA 1
ATOM 732 C C . VAL A 1 96 ? -3.453 -8.475 12.630 1.00 92.25 96 VAL A C 1
ATOM 734 O O . VAL A 1 96 ? -3.156 -9.606 12.246 1.00 92.25 96 VAL A O 1
ATOM 737 N N . ALA A 1 97 ? -3.587 -7.452 11.779 1.00 88.56 97 ALA A N 1
ATOM 738 C CA . ALA A 1 97 ? -3.382 -7.584 10.335 1.00 88.56 97 ALA A CA 1
ATOM 739 C C . ALA A 1 97 ? -1.940 -7.991 9.982 1.00 88.56 97 ALA A C 1
ATOM 741 O O . ALA A 1 97 ? -1.740 -8.875 9.150 1.00 88.56 97 ALA A O 1
ATOM 742 N N . ALA A 1 98 ? -0.946 -7.394 10.647 1.00 85.25 98 ALA A N 1
ATOM 743 C CA . ALA A 1 98 ? 0.462 -7.735 10.480 1.00 85.25 98 ALA A CA 1
ATOM 744 C C . ALA A 1 98 ? 0.741 -9.202 10.820 1.00 85.25 98 ALA A C 1
ATOM 746 O O . ALA A 1 98 ? 1.409 -9.895 10.060 1.00 85.25 98 ALA A O 1
ATOM 747 N N . SER A 1 99 ? 0.180 -9.690 11.927 1.00 88.19 99 SER A N 1
ATOM 748 C CA . SER A 1 99 ? 0.342 -11.077 12.374 1.00 88.19 99 SER A CA 1
ATOM 749 C C . SER A 1 99 ? -0.250 -12.066 11.370 1.00 88.19 99 SER A C 1
ATOM 751 O O . SER A 1 99 ? 0.400 -13.047 11.016 1.00 88.19 99 SER A O 1
ATOM 753 N N . LEU A 1 100 ? -1.440 -11.765 10.836 1.00 86.62 100 LEU A N 1
ATOM 754 C CA . LEU A 1 100 ? -2.077 -12.557 9.779 1.00 86.62 100 LEU A CA 1
ATOM 755 C C . LEU A 1 100 ? -1.244 -12.601 8.493 1.00 86.62 100 LEU A C 1
ATOM 757 O O . LEU A 1 100 ? -1.189 -13.627 7.820 1.00 86.62 100 LEU A O 1
ATOM 761 N N . LEU A 1 101 ? -0.615 -11.488 8.117 1.00 79.19 101 LEU A N 1
ATOM 762 C CA . LEU A 1 101 ? 0.165 -11.408 6.882 1.00 79.19 101 LEU A CA 1
ATOM 763 C C . LEU A 1 101 ? 1.544 -12.055 7.043 1.00 79.19 101 LEU A C 1
ATOM 765 O O . LEU A 1 101 ? 1.968 -12.777 6.144 1.00 79.19 101 LEU A O 1
ATOM 769 N N . ASN A 1 102 ? 2.189 -11.895 8.198 1.00 76.94 102 ASN A N 1
ATOM 770 C CA . ASN A 1 102 ? 3.481 -12.511 8.500 1.00 76.94 102 ASN A CA 1
ATOM 771 C C . ASN A 1 102 ? 3.410 -14.038 8.590 1.00 76.94 102 ASN A C 1
ATOM 773 O O . ASN A 1 102 ? 4.315 -14.701 8.088 1.00 76.94 102 ASN A O 1
ATOM 777 N N . ASP A 1 103 ? 2.330 -14.606 9.135 1.00 70.94 103 ASP A N 1
ATOM 778 C CA . ASP A 1 103 ? 2.130 -16.067 9.164 1.00 70.94 103 ASP A CA 1
ATOM 779 C C . ASP A 1 103 ? 2.085 -16.679 7.744 1.00 70.94 103 ASP A C 1
ATOM 781 O O . ASP A 1 103 ? 2.444 -17.834 7.514 1.00 70.94 103 ASP A O 1
ATOM 785 N N . ASN A 1 104 ? 1.732 -15.861 6.744 1.00 64.69 104 ASN A N 1
ATOM 786 C CA . ASN A 1 104 ? 1.693 -16.251 5.337 1.00 64.69 104 ASN A CA 1
ATOM 787 C C . ASN A 1 104 ? 3.011 -15.999 4.574 1.00 64.69 104 ASN A C 1
ATOM 789 O O . ASN A 1 104 ? 3.161 -16.478 3.445 1.00 64.69 104 ASN A O 1
ATOM 793 N N . ILE A 1 105 ? 3.982 -15.279 5.151 1.00 64.19 105 ILE A N 1
ATOM 794 C CA . ILE A 1 105 ? 5.264 -14.973 4.497 1.00 64.19 105 ILE A CA 1
ATOM 795 C C . ILE A 1 105 ? 6.295 -16.045 4.873 1.00 64.19 105 ILE A C 1
ATOM 797 O O . ILE A 1 105 ? 6.954 -15.997 5.908 1.00 64.19 105 ILE A O 1
ATOM 801 N N . ARG A 1 106 ? 6.480 -17.029 3.985 1.00 52.56 106 ARG A N 1
ATOM 802 C CA . ARG A 1 106 ? 7.549 -18.033 4.096 1.00 52.56 106 ARG A CA 1
ATOM 803 C C . ARG A 1 106 ? 8.817 -17.539 3.391 1.00 52.56 106 ARG A C 1
ATOM 805 O O . ARG A 1 106 ? 8.913 -17.648 2.172 1.00 52.56 106 ARG A O 1
ATOM 812 N N . GLY A 1 107 ? 9.810 -17.053 4.138 1.00 57.28 107 GLY A N 1
ATOM 813 C CA . GLY A 1 107 ? 11.176 -16.874 3.619 1.00 57.28 107 GLY A CA 1
ATOM 814 C C . GLY A 1 107 ? 11.864 -15.554 3.972 1.00 57.28 107 GLY A C 1
ATOM 815 O O . GLY A 1 107 ? 11.226 -14.565 4.315 1.00 57.28 107 GLY A O 1
ATOM 816 N N . ARG A 1 108 ? 13.204 -15.575 3.893 1.00 53.47 108 ARG A N 1
ATOM 817 C CA . ARG A 1 108 ? 14.112 -14.476 4.263 1.00 53.47 108 ARG A CA 1
ATOM 818 C C . ARG A 1 108 ? 13.739 -13.162 3.572 1.00 53.47 108 ARG A C 1
ATOM 820 O O . ARG A 1 108 ? 13.600 -13.118 2.351 1.00 53.47 108 ARG A O 1
ATOM 827 N N . HIS A 1 109 ? 13.674 -12.100 4.375 1.00 57.56 109 HIS A N 1
ATOM 828 C CA . HIS A 1 109 ? 13.563 -10.714 3.935 1.00 57.56 109 HIS A CA 1
ATOM 829 C C . HIS A 1 109 ? 14.548 -10.442 2.794 1.00 57.56 109 HIS A C 1
ATOM 831 O O . HIS A 1 109 ? 15.747 -10.708 2.914 1.00 57.56 109 HIS A O 1
ATOM 837 N N . ALA A 1 110 ? 14.034 -9.941 1.670 1.00 58.91 110 ALA A N 1
ATOM 838 C CA . ALA A 1 110 ? 14.870 -9.454 0.586 1.00 58.91 110 ALA A CA 1
ATOM 839 C C . ALA A 1 110 ? 15.877 -8.430 1.139 1.00 58.91 110 ALA A C 1
ATOM 841 O O . ALA A 1 110 ? 15.571 -7.708 2.084 1.00 58.91 110 ALA A O 1
ATOM 842 N N . ALA A 1 111 ? 17.050 -8.301 0.513 1.00 70.12 111 ALA A N 1
ATOM 843 C CA . ALA A 1 111 ? 18.068 -7.310 0.889 1.00 70.12 111 ALA A CA 1
ATOM 844 C C . ALA A 1 111 ? 17.585 -5.838 0.824 1.00 70.12 111 ALA A C 1
ATOM 846 O O . ALA A 1 111 ? 18.361 -4.921 1.071 1.00 70.12 111 ALA A O 1
ATOM 847 N N . ARG A 1 112 ? 16.326 -5.600 0.437 1.00 82.31 112 ARG A N 1
ATOM 848 C CA . ARG A 1 112 ? 15.713 -4.292 0.215 1.00 82.31 112 ARG A CA 1
ATOM 849 C C . ARG A 1 112 ? 14.339 -4.219 0.864 1.00 82.31 112 ARG A C 1
ATOM 851 O O . ARG A 1 112 ? 13.614 -5.214 0.914 1.00 82.31 112 ARG A O 1
ATOM 858 N N . ARG A 1 113 ? 13.966 -3.017 1.301 1.00 88.75 113 ARG A N 1
ATOM 859 C CA . ARG A 1 113 ? 12.678 -2.732 1.944 1.00 88.75 113 ARG A CA 1
ATOM 860 C C . ARG A 1 113 ? 11.581 -2.611 0.894 1.00 88.75 113 ARG A C 1
ATOM 862 O O . ARG A 1 113 ? 11.581 -1.693 0.082 1.00 88.75 113 ARG A O 1
ATOM 869 N N . LEU A 1 114 ? 10.649 -3.558 0.888 1.00 91.38 114 LEU A N 1
ATOM 870 C CA . LEU A 1 114 ? 9.534 -3.555 -0.055 1.00 91.38 114 LEU A CA 1
ATOM 871 C C . LEU A 1 114 ? 8.497 -2.499 0.349 1.00 91.38 114 LEU A C 1
ATOM 873 O O . LEU A 1 114 ? 8.115 -2.418 1.516 1.00 91.38 114 LEU A O 1
ATOM 877 N N . ARG A 1 115 ? 8.021 -1.704 -0.610 1.00 94.44 115 ARG A N 1
ATOM 878 C CA . ARG A 1 115 ? 6.963 -0.701 -0.414 1.00 94.44 115 ARG A CA 1
ATOM 879 C C . ARG A 1 115 ? 5.857 -0.948 -1.424 1.00 94.44 115 ARG A C 1
ATOM 881 O O . ARG A 1 115 ? 6.075 -0.771 -2.619 1.00 94.44 115 ARG A O 1
ATOM 888 N N . VAL A 1 116 ? 4.688 -1.385 -0.965 1.00 94.75 116 VAL A N 1
ATOM 889 C CA . VAL A 1 116 ? 3.542 -1.644 -1.848 1.00 94.75 116 VAL A CA 1
ATOM 890 C C . VAL A 1 116 ? 2.631 -0.427 -1.829 1.00 94.75 116 VAL A C 1
ATOM 892 O O . VAL A 1 116 ? 2.140 -0.049 -0.772 1.00 94.75 116 VAL A O 1
ATOM 895 N N . VAL A 1 117 ? 2.422 0.191 -2.986 1.00 95.81 117 VAL A N 1
ATOM 896 C CA . VAL A 1 117 ? 1.588 1.384 -3.143 1.00 95.81 117 VAL A CA 1
ATOM 897 C C . VAL A 1 117 ? 0.283 1.014 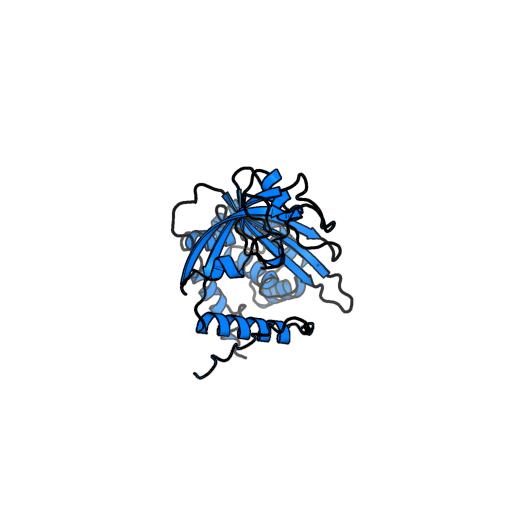-3.830 1.00 95.81 117 VAL A C 1
ATOM 899 O O . VAL A 1 117 ? 0.294 0.383 -4.891 1.00 95.81 117 VAL A O 1
ATOM 902 N N . ASP A 1 118 ? -0.827 1.443 -3.236 1.00 93.19 118 ASP A N 1
ATOM 903 C CA . ASP A 1 118 ? -2.157 1.330 -3.827 1.00 93.19 118 ASP A CA 1
ATOM 904 C C . ASP A 1 118 ? -3.029 2.547 -3.488 1.00 93.19 118 ASP A C 1
ATOM 906 O O . ASP A 1 118 ? -2.756 3.311 -2.555 1.00 93.19 118 ASP A O 1
ATOM 910 N N . GLY A 1 119 ? -4.080 2.727 -4.280 1.00 89.44 119 GLY A N 1
ATOM 911 C CA . GLY A 1 119 ? -5.040 3.811 -4.164 1.00 89.44 119 GLY A CA 1
ATOM 912 C C . GLY A 1 119 ? -6.461 3.270 -4.129 1.00 89.44 119 GLY A C 1
ATOM 913 O O . GLY A 1 119 ? -6.791 2.261 -4.749 1.00 89.44 119 GLY A O 1
ATOM 914 N N . SER A 1 120 ? -7.343 3.926 -3.384 1.00 87.44 120 SER A N 1
ATOM 915 C CA . SER A 1 120 ? -8.752 3.541 -3.322 1.00 87.44 120 SER A CA 1
ATOM 916 C C . SER A 1 120 ? -9.659 4.758 -3.256 1.00 87.44 120 SER A C 1
ATOM 918 O O . SER A 1 120 ? -9.361 5.749 -2.598 1.00 87.44 120 SER A O 1
ATOM 920 N N . VAL A 1 121 ? -10.808 4.682 -3.927 1.00 86.69 121 VAL A N 1
ATOM 921 C CA . VAL A 1 121 ? -11.827 5.734 -3.867 1.00 86.69 121 VAL A CA 1
ATOM 922 C C . VAL A 1 121 ? -12.831 5.396 -2.774 1.00 86.69 121 VAL A C 1
ATOM 924 O O . VAL A 1 121 ? -13.549 4.401 -2.871 1.00 86.69 121 VAL A O 1
ATOM 927 N N . ILE A 1 122 ? -12.929 6.263 -1.773 1.00 84.50 122 ILE A N 1
ATOM 928 C CA . ILE A 1 122 ? -13.949 6.193 -0.731 1.00 84.50 122 ILE A CA 1
ATOM 929 C C . ILE A 1 122 ? -15.138 7.029 -1.197 1.00 84.50 122 ILE A C 1
ATOM 931 O O . ILE A 1 122 ? -15.040 8.244 -1.380 1.00 84.50 122 ILE A O 1
ATOM 935 N N . ARG A 1 123 ? -16.280 6.375 -1.403 1.00 80.00 123 ARG A N 1
ATOM 936 C CA . ARG A 1 123 ? -17.529 7.048 -1.771 1.00 80.00 123 ARG A CA 1
ATOM 937 C C . ARG A 1 123 ? -18.342 7.304 -0.514 1.00 80.00 123 ARG A C 1
ATOM 939 O O . ARG A 1 123 ? -18.588 6.371 0.246 1.00 80.00 123 ARG A O 1
ATOM 946 N N . SER A 1 124 ? -18.775 8.541 -0.299 1.00 70.81 124 SER A N 1
ATOM 947 C CA . SER A 1 124 ? -19.732 8.824 0.772 1.00 70.81 124 SER A CA 1
ATOM 948 C C . SER A 1 124 ? -21.137 8.344 0.386 1.00 70.81 124 SER A C 1
ATOM 950 O O . SER A 1 124 ? -21.548 8.400 -0.775 1.00 70.81 124 SER A O 1
ATOM 952 N N . SER A 1 125 ? -21.876 7.836 1.371 1.00 62.09 125 SER A N 1
ATOM 953 C CA . SER A 1 125 ? -23.254 7.372 1.218 1.00 62.09 125 SER A CA 1
ATOM 954 C C . SER A 1 125 ? -24.224 8.561 1.213 1.00 62.09 125 SER A C 1
ATOM 956 O O . SER A 1 125 ? -24.783 8.934 2.239 1.00 62.09 125 SER A O 1
ATOM 958 N N . GLY A 1 126 ? -24.431 9.178 0.047 1.00 57.91 126 GLY A N 1
ATOM 959 C CA . GLY A 1 126 ? -25.427 10.240 -0.137 1.00 57.91 126 GLY A CA 1
ATOM 960 C C . GLY A 1 126 ? -25.593 10.664 -1.600 1.00 57.91 126 GLY A C 1
ATOM 961 O O . GLY A 1 126 ? -24.645 10.596 -2.385 1.00 57.91 126 GLY A O 1
ATOM 962 N N . LYS A 1 127 ? -26.802 11.108 -1.985 1.00 47.56 127 LYS A N 1
ATOM 963 C CA . LYS A 1 127 ? -27.072 11.727 -3.300 1.00 47.56 127 LYS A CA 1
ATOM 964 C C . LYS A 1 127 ? -26.319 13.066 -3.365 1.00 47.56 127 LYS A C 1
ATOM 966 O O . LYS A 1 127 ? -26.816 14.071 -2.878 1.00 47.56 127 LYS A O 1
ATOM 971 N N . GLY A 1 128 ? -25.105 13.043 -3.917 1.00 60.66 128 GLY A N 1
ATOM 972 C CA . GLY A 1 128 ? -24.193 14.195 -4.001 1.00 60.66 128 GLY A CA 1
ATOM 973 C C . GLY A 1 128 ? -22.866 14.027 -3.252 1.00 60.66 128 GLY A C 1
ATOM 974 O O . GLY A 1 128 ? -22.125 14.993 -3.121 1.00 60.66 128 GLY A O 1
ATOM 975 N N . GLY A 1 129 ? -22.566 12.829 -2.744 1.00 58.84 129 GLY A N 1
ATOM 976 C CA . GLY A 1 129 ? -21.411 12.587 -1.888 1.00 58.84 129 GLY A CA 1
ATOM 977 C C . GLY A 1 129 ? -20.051 12.981 -2.484 1.00 58.84 129 GLY A C 1
ATOM 978 O O . GLY A 1 129 ? -19.708 12.580 -3.598 1.00 58.84 129 GLY A O 1
ATOM 979 N N . THR A 1 130 ? -19.243 13.708 -1.704 1.00 63.50 130 THR A N 1
ATOM 980 C CA . THR A 1 130 ? -17.813 13.911 -1.971 1.00 63.50 130 THR A CA 1
ATOM 981 C C . THR A 1 130 ? -17.138 12.547 -2.056 1.00 63.50 130 THR A C 1
ATOM 983 O O . THR A 1 130 ? -17.272 11.723 -1.142 1.00 63.50 130 THR A O 1
ATOM 986 N N . ASN A 1 131 ? -16.437 12.296 -3.161 1.00 79.44 131 ASN A N 1
ATOM 987 C CA . ASN A 1 131 ? -15.554 11.144 -3.253 1.00 79.44 131 ASN A CA 1
ATOM 988 C C . ASN A 1 131 ? -14.197 11.546 -2.679 1.00 79.44 131 ASN A C 1
ATOM 990 O O . ASN A 1 131 ? -13.654 12.595 -3.019 1.00 79.44 131 ASN A O 1
ATOM 994 N N . TRP A 1 132 ? -13.650 10.697 -1.829 1.00 85.50 132 TRP A N 1
ATOM 995 C CA . TRP A 1 132 ? -12.306 10.854 -1.300 1.00 85.50 132 TRP A CA 1
ATOM 996 C C . TRP A 1 132 ? -11.391 9.838 -1.967 1.00 85.50 132 TRP A C 1
ATOM 998 O O . TRP A 1 132 ? -11.841 8.775 -2.405 1.00 85.50 132 TRP A O 1
ATOM 1008 N N . ARG A 1 133 ? -10.105 10.156 -2.050 1.00 87.31 133 ARG A N 1
ATOM 1009 C CA . ARG A 1 133 ? -9.070 9.217 -2.474 1.00 87.31 133 ARG A CA 1
ATOM 1010 C C . ARG A 1 133 ? -8.176 8.904 -1.296 1.00 87.31 133 ARG A C 1
ATOM 1012 O O . ARG A 1 133 ? -7.616 9.813 -0.699 1.00 87.31 133 ARG A O 1
ATOM 1019 N N . LEU A 1 134 ? -8.072 7.623 -0.985 1.00 89.81 134 LEU A N 1
ATOM 1020 C CA . LEU A 1 134 ? -7.079 7.066 -0.089 1.00 89.81 134 LEU A CA 1
ATOM 1021 C C . LEU A 1 134 ? -5.847 6.703 -0.915 1.00 89.81 134 LEU A C 1
ATOM 1023 O O . LEU A 1 134 ? -5.971 5.956 -1.884 1.00 89.81 134 LEU A O 1
ATOM 1027 N N . TYR A 1 135 ? -4.682 7.185 -0.508 1.00 91.62 135 TYR A N 1
ATOM 1028 C CA . TYR A 1 135 ? -3.388 6.728 -0.999 1.00 91.62 135 TYR A CA 1
ATOM 1029 C C . TYR A 1 135 ? -2.689 6.001 0.139 1.00 91.62 135 TYR A C 1
ATOM 1031 O O . TYR A 1 135 ? -2.580 6.536 1.244 1.00 91.62 135 TYR A O 1
ATOM 1039 N N . ALA A 1 136 ? -2.243 4.778 -0.123 1.00 93.00 136 ALA A N 1
ATOM 1040 C CA . ALA A 1 136 ? -1.675 3.915 0.893 1.00 93.00 136 ALA A CA 1
ATOM 1041 C C . ALA A 1 136 ? -0.312 3.380 0.455 1.00 93.00 136 ALA A C 1
ATOM 1043 O O . ALA A 1 136 ? -0.159 2.886 -0.662 1.00 93.00 136 ALA A O 1
ATOM 1044 N N . THR A 1 137 ? 0.657 3.438 1.367 1.00 94.81 137 THR A N 1
ATOM 1045 C CA . THR A 1 137 ? 1.897 2.661 1.284 1.00 94.81 137 THR A CA 1
ATOM 1046 C C . THR A 1 137 ? 1.864 1.603 2.373 1.00 94.81 137 THR A C 1
ATOM 1048 O O . THR A 1 137 ? 1.733 1.919 3.556 1.00 94.81 137 THR A O 1
ATOM 1051 N N . TYR A 1 138 ? 1.990 0.345 1.978 1.00 91.19 138 TYR A N 1
ATOM 1052 C CA . TYR A 1 138 ? 2.053 -0.806 2.862 1.00 91.19 138 TYR A CA 1
ATOM 1053 C C . TYR A 1 138 ? 3.495 -1.320 2.964 1.00 91.19 138 TYR A C 1
ATOM 1055 O O . TYR A 1 138 ? 4.188 -1.441 1.948 1.00 91.19 138 TYR A O 1
ATOM 1063 N N . ASP A 1 139 ? 3.937 -1.599 4.191 1.00 88.69 139 ASP A N 1
ATOM 1064 C CA . ASP A 1 139 ? 5.212 -2.231 4.526 1.00 88.69 139 ASP A CA 1
ATOM 1065 C C . ASP A 1 139 ? 4.965 -3.710 4.872 1.00 88.69 139 ASP A C 1
ATOM 1067 O O . ASP A 1 139 ? 4.501 -4.012 5.975 1.00 88.69 139 ASP A O 1
ATOM 1071 N N . PRO A 1 140 ? 5.278 -4.650 3.962 1.00 83.69 140 PRO A N 1
ATOM 1072 C CA . PRO A 1 140 ? 5.084 -6.072 4.218 1.00 83.69 140 PRO A CA 1
ATOM 1073 C C . PRO A 1 140 ? 6.007 -6.650 5.291 1.00 83.69 140 PRO A C 1
ATOM 1075 O O . PRO A 1 140 ? 5.679 -7.692 5.840 1.00 83.69 140 PRO A O 1
ATOM 1078 N N . ALA A 1 141 ? 7.153 -6.022 5.580 1.00 80.00 141 ALA A N 1
ATOM 1079 C CA . ALA A 1 141 ? 8.068 -6.524 6.605 1.00 80.00 141 ALA A CA 1
ATOM 1080 C C . ALA A 1 141 ? 7.540 -6.230 8.016 1.00 80.00 141 ALA A C 1
ATOM 1082 O O . ALA A 1 141 ? 7.695 -7.044 8.921 1.00 80.00 141 ALA A O 1
ATOM 1083 N N . GLU A 1 142 ? 6.896 -5.076 8.190 1.00 78.00 142 GLU A N 1
ATOM 1084 C CA . GLU A 1 142 ? 6.260 -4.677 9.452 1.00 78.00 142 GLU A CA 1
ATOM 1085 C C . GLU A 1 142 ? 4.776 -5.063 9.517 1.00 78.00 142 GLU A C 1
ATOM 1087 O O . GLU A 1 142 ? 4.131 -4.930 10.556 1.00 78.00 142 GLU A O 1
ATOM 1092 N N . GLY A 1 143 ? 4.217 -5.513 8.397 1.00 79.31 143 GLY A N 1
ATOM 1093 C CA . GLY A 1 143 ? 2.837 -5.938 8.292 1.00 79.31 143 GLY A CA 1
ATOM 1094 C C . GLY A 1 143 ? 1.806 -4.799 8.380 1.00 79.31 143 GLY A C 1
ATOM 1095 O O . GLY A 1 143 ? 0.626 -5.070 8.609 1.00 79.31 143 GLY A O 1
ATOM 1096 N N . ARG A 1 144 ? 2.204 -3.532 8.194 1.00 82.19 144 ARG A N 1
ATOM 1097 C CA . ARG A 1 144 ? 1.363 -2.343 8.445 1.00 82.19 144 ARG A CA 1
ATOM 1098 C C . ARG A 1 144 ? 1.401 -1.322 7.310 1.00 82.19 144 ARG A C 1
ATOM 1100 O O . ARG A 1 144 ? 2.309 -1.318 6.484 1.00 82.19 144 ARG A O 1
ATOM 1107 N N . PHE A 1 145 ? 0.438 -0.402 7.300 1.00 87.75 145 PHE A N 1
ATOM 1108 C CA . PHE A 1 145 ? 0.539 0.800 6.473 1.00 87.75 145 PHE A CA 1
ATOM 1109 C C . PHE A 1 145 ? 1.567 1.761 7.073 1.00 87.75 145 PHE A C 1
ATOM 1111 O O . PHE A 1 145 ? 1.467 2.121 8.244 1.00 87.75 145 PHE A O 1
ATOM 1118 N N . SER A 1 146 ? 2.547 2.175 6.274 1.00 88.56 146 SER A N 1
ATOM 1119 C CA . SER A 1 146 ? 3.563 3.157 6.665 1.00 88.56 146 SER A CA 1
ATOM 1120 C C . SER A 1 146 ? 3.156 4.587 6.311 1.00 88.56 1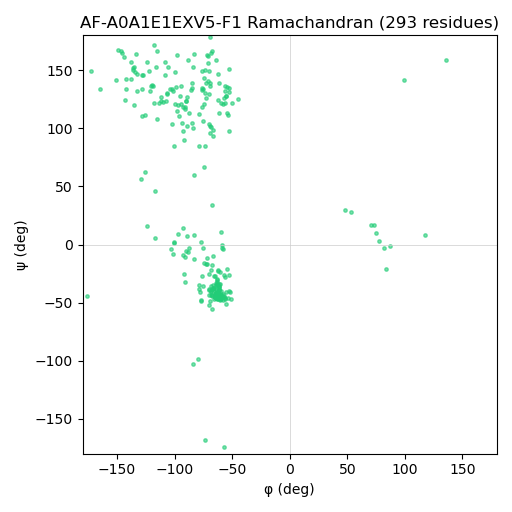46 SER A C 1
ATOM 1122 O O . SER A 1 146 ? 3.605 5.529 6.958 1.00 88.56 146 SER A O 1
ATOM 1124 N N . GLN A 1 147 ? 2.291 4.760 5.305 1.00 91.62 147 GLN A N 1
ATOM 1125 C CA . GLN A 1 147 ? 1.725 6.053 4.913 1.00 91.62 147 GLN A CA 1
ATOM 1126 C C . GLN A 1 147 ? 0.268 5.877 4.495 1.00 91.62 147 GLN A C 1
ATOM 1128 O O . GLN A 1 147 ? -0.050 4.970 3.725 1.00 91.62 147 GLN A O 1
ATOM 1133 N N . LEU A 1 148 ? -0.597 6.762 4.988 1.00 90.88 148 LEU A N 1
ATOM 1134 C CA . LEU A 1 148 ? -1.993 6.889 4.581 1.00 90.88 148 LEU A CA 1
ATOM 1135 C C . LEU A 1 148 ? -2.301 8.375 4.385 1.00 90.88 148 LEU A C 1
ATOM 1137 O O . LEU A 1 148 ? -2.203 9.157 5.329 1.00 90.88 148 LEU A O 1
ATOM 1141 N N . GLU A 1 149 ? -2.696 8.754 3.176 1.00 89.12 149 GLU A N 1
ATOM 1142 C CA . GLU A 1 149 ? -3.165 10.104 2.854 1.00 89.12 149 GLU A CA 1
ATOM 1143 C C . GLU A 1 149 ? -4.598 10.015 2.325 1.00 89.12 149 GLU A C 1
ATOM 1145 O O . GLU A 1 149 ? -4.912 9.152 1.506 1.00 89.12 149 GLU A O 1
ATOM 1150 N N . ILE A 1 150 ? -5.470 10.917 2.779 1.00 89.25 150 ILE A N 1
ATOM 1151 C CA . ILE A 1 150 ? -6.812 11.087 2.220 1.00 89.25 150 ILE A CA 1
ATOM 1152 C C . ILE A 1 150 ? -6.888 12.463 1.561 1.00 89.25 150 ILE A C 1
ATOM 1154 O O . ILE A 1 150 ? -6.711 13.476 2.234 1.00 89.25 150 ILE A O 1
ATOM 1158 N N . SER A 1 151 ? -7.196 12.500 0.264 1.00 86.31 151 SER A N 1
ATOM 1159 C CA . SER A 1 151 ? -7.475 13.736 -0.477 1.00 86.31 151 SER A CA 1
ATOM 1160 C C . SER A 1 151 ? -8.892 13.754 -1.039 1.00 86.31 151 SER A C 1
ATOM 1162 O O . SER A 1 151 ? -9.606 12.747 -1.038 1.00 86.31 151 SER A O 1
ATOM 1164 N N . ASP A 1 152 ? -9.293 14.901 -1.577 1.00 84.06 152 ASP A N 1
ATOM 1165 C CA . ASP A 1 152 ? -10.519 15.037 -2.356 1.00 84.06 152 ASP A CA 1
ATOM 1166 C C . ASP A 1 152 ? -10.374 14.403 -3.763 1.00 84.06 152 ASP A C 1
ATOM 1168 O O . ASP A 1 152 ? -9.420 13.675 -4.069 1.00 84.06 152 ASP A O 1
ATOM 1172 N N . THR A 1 153 ? -11.336 14.669 -4.651 1.00 76.19 153 THR A N 1
ATOM 1173 C CA . THR A 1 153 ? -11.309 14.198 -6.043 1.00 76.19 153 THR A CA 1
ATOM 1174 C C . THR A 1 153 ? -10.347 14.944 -6.962 1.00 76.19 153 THR A C 1
ATOM 1176 O O . THR A 1 153 ? -10.247 14.579 -8.143 1.00 76.19 153 THR A O 1
ATOM 1179 N N . HIS A 1 154 ? -9.665 15.982 -6.490 1.00 71.50 154 HIS A N 1
ATOM 1180 C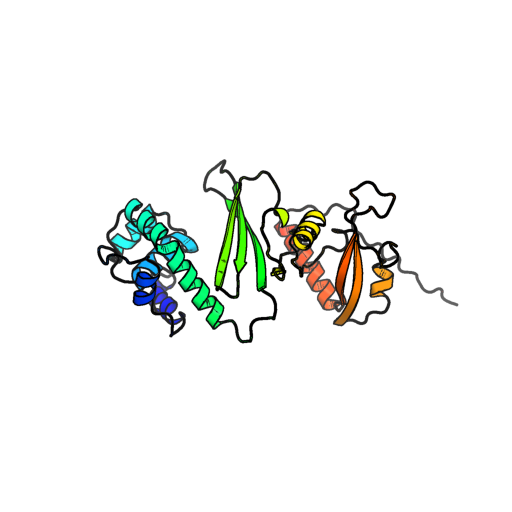 CA . HIS A 1 154 ? -8.789 16.800 -7.313 1.00 71.50 154 HIS A CA 1
ATOM 1181 C C . HIS A 1 154 ? -7.346 16.285 -7.192 1.00 71.50 154 HIS A C 1
ATOM 1183 O O . HIS A 1 154 ? -6.756 16.189 -6.121 1.00 71.50 154 HIS A O 1
ATOM 1189 N N . GLY A 1 155 ? -6.769 15.899 -8.331 1.00 65.44 155 GLY A N 1
ATOM 1190 C CA . GLY A 1 155 ? -5.436 15.295 -8.405 1.00 65.44 155 GLY A CA 1
ATOM 1191 C C . GLY A 1 155 ? -5.460 13.769 -8.524 1.00 65.44 155 GLY A C 1
ATOM 1192 O O . GLY A 1 155 ? -6.309 13.085 -7.959 1.00 65.44 155 GLY A O 1
ATOM 1193 N N . GLY A 1 156 ? -4.544 13.231 -9.327 1.00 71.88 156 GLY A N 1
ATOM 1194 C CA . GLY A 1 156 ? -4.467 11.797 -9.606 1.00 71.88 156 GLY A CA 1
ATOM 1195 C C . GLY A 1 156 ? -3.720 11.001 -8.536 1.00 71.88 156 GLY A C 1
ATOM 1196 O O . GLY A 1 156 ? -2.953 11.560 -7.749 1.00 71.88 156 GLY A O 1
ATOM 1197 N N . GLU A 1 157 ? -3.913 9.684 -8.578 1.00 82.56 157 GLU A N 1
ATOM 1198 C CA . GLU A 1 157 ? -2.999 8.705 -7.983 1.00 82.56 157 GLU A CA 1
ATOM 1199 C C . GLU A 1 157 ? -1.618 8.871 -8.629 1.00 82.56 157 GLU A C 1
ATOM 1201 O O . GLU A 1 157 ? -1.477 8.832 -9.856 1.00 82.56 157 GLU A O 1
ATOM 1206 N N . SER A 1 158 ? -0.607 9.143 -7.807 1.00 88.88 158 SER A N 1
ATOM 1207 C CA . SER A 1 158 ? 0.763 9.388 -8.251 1.00 88.88 158 SER A CA 1
ATOM 1208 C C . SER A 1 158 ? 1.739 8.955 -7.172 1.00 88.88 158 SER A C 1
ATOM 1210 O O . SER A 1 158 ? 1.515 9.224 -5.996 1.00 88.88 158 SER A O 1
ATOM 1212 N N . LEU A 1 159 ? 2.863 8.369 -7.584 1.00 93.31 159 LEU A N 1
ATOM 1213 C CA . LEU A 1 159 ? 3.963 8.022 -6.678 1.00 93.31 159 LEU A CA 1
ATOM 1214 C C . LEU A 1 159 ? 4.572 9.253 -6.001 1.00 93.31 159 LEU A C 1
ATOM 1216 O O . LEU A 1 159 ? 5.119 9.131 -4.916 1.00 93.31 159 LEU A O 1
ATOM 1220 N N . SER A 1 160 ? 4.414 10.438 -6.597 1.00 91.88 160 SER A N 1
ATOM 1221 C CA . SER A 1 160 ? 4.878 11.708 -6.025 1.00 91.88 160 SER A CA 1
ATOM 1222 C C . SER A 1 160 ? 4.142 12.132 -4.749 1.00 91.88 160 SER A C 1
ATOM 1224 O O . SER A 1 160 ? 4.542 13.103 -4.121 1.00 91.88 160 SER A O 1
ATOM 1226 N N . ARG A 1 161 ? 3.046 11.453 -4.384 1.00 90.38 161 ARG A N 1
ATOM 1227 C CA . ARG A 1 161 ? 2.343 11.662 -3.106 1.00 90.38 161 ARG A CA 1
ATOM 1228 C C . ARG A 1 161 ? 2.968 10.889 -1.948 1.00 90.38 161 ARG A C 1
ATOM 1230 O O . ARG A 1 161 ? 2.629 11.124 -0.799 1.00 90.38 161 ARG A O 1
ATOM 1237 N N . HIS A 1 162 ? 3.860 9.955 -2.255 1.00 93.75 162 HIS A N 1
ATOM 1238 C CA . HIS A 1 162 ? 4.453 9.059 -1.280 1.00 93.75 162 HIS A CA 1
ATOM 1239 C C . HIS A 1 162 ? 5.912 9.445 -1.048 1.00 93.75 162 HIS A C 1
ATOM 1241 O O . HIS A 1 162 ? 6.628 9.851 -1.970 1.00 93.75 162 HIS A O 1
ATOM 1247 N N . THR A 1 163 ? 6.362 9.272 0.187 1.00 94.50 163 THR A N 1
ATOM 1248 C CA . THR A 1 163 ? 7.772 9.413 0.551 1.00 94.50 163 THR A CA 1
ATOM 1249 C C . THR A 1 163 ? 8.426 8.038 0.512 1.00 94.50 163 THR A C 1
ATOM 1251 O O . THR A 1 163 ? 7.856 7.063 1.000 1.00 94.50 163 THR A O 1
ATOM 1254 N N . PHE A 1 164 ? 9.623 7.948 -0.051 1.00 95.69 164 PHE A N 1
ATOM 1255 C CA . PHE A 1 164 ? 10.412 6.718 -0.078 1.00 95.69 164 PHE A CA 1
ATOM 1256 C C . PHE A 1 164 ? 11.774 6.968 0.549 1.00 95.69 164 PHE A C 1
ATOM 1258 O O . PHE A 1 164 ? 12.242 8.103 0.592 1.00 95.69 164 PHE A O 1
ATOM 1265 N N . GLU A 1 165 ? 12.411 5.912 1.031 1.00 94.06 165 GLU A N 1
ATOM 1266 C CA . GLU A 1 165 ? 13.768 5.982 1.557 1.00 94.06 165 GLU A CA 1
ATOM 1267 C C . GLU A 1 165 ? 14.756 5.300 0.607 1.00 94.06 165 GLU A C 1
ATOM 1269 O O . GLU A 1 165 ? 14.407 4.418 -0.185 1.00 94.06 165 GLU A O 1
ATOM 1274 N N . LYS A 1 166 ? 16.030 5.687 0.712 1.00 94.38 166 LYS A N 1
ATOM 1275 C CA . LYS A 1 166 ? 17.102 5.079 -0.073 1.00 94.38 166 LYS A CA 1
ATOM 1276 C C . LYS A 1 166 ? 17.131 3.562 0.140 1.00 94.38 166 LYS A C 1
ATOM 1278 O O . LYS A 1 166 ? 17.230 3.087 1.268 1.00 94.38 166 LYS A O 1
ATOM 1283 N N . GLY A 1 167 ? 17.124 2.811 -0.960 1.00 90.25 167 GLY A N 1
ATOM 1284 C CA . GLY A 1 167 ? 17.131 1.345 -0.938 1.00 90.25 167 GLY A CA 1
ATOM 1285 C C . GLY A 1 167 ? 15.747 0.693 -0.843 1.00 90.25 167 GLY A C 1
ATOM 1286 O O . GLY A 1 167 ? 15.671 -0.540 -0.900 1.00 90.25 167 GLY A O 1
ATOM 1287 N N . ASP A 1 168 ? 14.669 1.479 -0.760 1.00 94.88 168 ASP A N 1
ATOM 1288 C CA . ASP A 1 168 ? 13.313 0.957 -0.920 1.00 94.88 168 ASP A CA 1
ATOM 1289 C C . ASP A 1 168 ? 13.120 0.375 -2.334 1.00 94.88 168 ASP A C 1
ATOM 1291 O O . ASP A 1 168 ? 13.684 0.849 -3.325 1.00 94.88 168 ASP A O 1
ATOM 1295 N N . LEU A 1 169 ? 12.299 -0.671 -2.424 1.00 95.44 169 LEU A N 1
ATOM 1296 C CA . LEU A 1 169 ? 11.826 -1.264 -3.669 1.00 95.44 169 LEU A CA 1
ATOM 1297 C C . LEU A 1 169 ? 10.311 -1.077 -3.758 1.00 95.44 169 LEU A C 1
ATOM 1299 O O . LEU A 1 169 ? 9.554 -1.724 -3.036 1.00 95.44 169 LEU A O 1
ATOM 1303 N N . VAL A 1 170 ? 9.867 -0.195 -4.647 1.00 96.88 170 VAL A N 1
ATOM 1304 C CA . VAL A 1 170 ? 8.464 0.199 -4.780 1.00 96.88 170 VAL A CA 1
ATOM 1305 C C . VAL A 1 170 ? 7.733 -0.711 -5.765 1.00 96.88 170 VAL A C 1
ATOM 1307 O O . VAL A 1 170 ? 8.103 -0.819 -6.937 1.00 96.88 170 VAL A O 1
ATOM 1310 N N . LEU A 1 171 ? 6.654 -1.335 -5.299 1.00 95.69 171 LEU A N 1
ATOM 1311 C CA . LEU A 1 171 ? 5.682 -2.060 -6.108 1.00 95.69 171 LEU A CA 1
ATOM 1312 C C . LEU A 1 171 ? 4.400 -1.250 -6.207 1.00 95.69 171 LEU A C 1
ATOM 1314 O O . LEU A 1 171 ? 3.848 -0.833 -5.195 1.00 95.69 171 LEU A O 1
ATOM 1318 N N . ALA A 1 172 ? 3.903 -1.076 -7.423 1.00 94.44 172 ALA A N 1
ATOM 1319 C CA . ALA A 1 172 ? 2.611 -0.454 -7.657 1.00 94.44 172 ALA A CA 1
ATOM 1320 C C . ALA A 1 172 ? 1.965 -1.023 -8.920 1.00 94.44 172 ALA A C 1
ATOM 1322 O O . ALA A 1 172 ? 2.595 -1.712 -9.736 1.00 94.44 172 ALA A O 1
ATOM 1323 N N . ASP A 1 173 ? 0.682 -0.729 -9.079 1.00 91.00 173 ASP A N 1
ATOM 1324 C CA . ASP A 1 173 ? -0.079 -1.140 -10.244 1.00 91.00 173 ASP A CA 1
ATOM 1325 C C . ASP A 1 173 ? 0.367 -0.399 -11.533 1.00 91.00 173 ASP A C 1
ATOM 1327 O O . ASP A 1 173 ? 1.261 0.450 -11.550 1.00 91.00 173 ASP A O 1
ATOM 1331 N N . ARG A 1 174 ? -0.263 -0.731 -12.669 1.00 90.06 174 ARG A N 1
ATOM 1332 C CA . ARG A 1 174 ? 0.085 -0.110 -13.960 1.00 90.06 174 ARG A CA 1
ATOM 1333 C C . ARG A 1 174 ? -0.322 1.367 -14.063 1.00 90.06 174 ARG A C 1
ATOM 1335 O O . ARG A 1 174 ? 0.252 2.088 -14.880 1.00 90.06 174 ARG A O 1
ATOM 1342 N N . GLY A 1 175 ? -1.330 1.806 -13.317 1.00 88.06 175 GLY A N 1
ATOM 1343 C CA . GLY A 1 175 ? -1.774 3.198 -13.270 1.00 88.06 175 GLY A CA 1
ATOM 1344 C C . GLY A 1 175 ? -0.686 4.141 -12.757 1.00 88.06 175 GLY A C 1
ATOM 1345 O O . GLY A 1 175 ? -0.509 5.217 -13.333 1.00 88.06 175 GLY A O 1
ATOM 1346 N N . TYR A 1 176 ? 0.102 3.684 -11.779 1.00 90.81 176 TYR A N 1
ATOM 1347 C CA . TYR A 1 176 ? 1.219 4.430 -11.183 1.00 90.81 176 TYR A CA 1
ATOM 1348 C C . TYR A 1 176 ? 2.455 4.552 -12.080 1.00 90.81 176 TYR A C 1
ATOM 1350 O O . TYR A 1 176 ? 3.295 5.423 -11.852 1.00 90.81 176 TYR A O 1
ATOM 1358 N N . ALA A 1 177 ? 2.566 3.727 -13.125 1.00 91.25 177 ALA A N 1
ATOM 1359 C CA . ALA A 1 177 ? 3.721 3.683 -14.019 1.00 91.25 177 ALA A CA 1
ATOM 1360 C C . ALA A 1 177 ? 3.768 4.889 -14.985 1.00 91.25 177 ALA A C 1
ATOM 1362 O O . ALA A 1 177 ? 3.584 4.764 -16.202 1.00 91.25 177 ALA A O 1
ATOM 1363 N N . ARG A 1 178 ? 3.985 6.084 -14.428 1.00 90.81 178 ARG A N 1
ATOM 1364 C CA . ARG A 1 178 ? 4.076 7.376 -15.118 1.00 90.81 178 ARG A CA 1
ATOM 1365 C C . ARG A 1 178 ? 5.437 8.000 -14.871 1.00 90.81 178 ARG A C 1
ATOM 1367 O O . ARG A 1 178 ? 5.891 8.031 -13.734 1.00 90.81 178 ARG A O 1
ATOM 1374 N N . THR A 1 179 ? 6.044 8.565 -15.914 1.00 90.94 179 THR A N 1
ATOM 1375 C CA . THR A 1 179 ? 7.416 9.082 -15.835 1.00 90.94 179 THR A CA 1
ATOM 1376 C C . THR A 1 179 ? 7.677 10.034 -14.661 1.00 90.94 179 THR A C 1
ATOM 1378 O O . THR A 1 179 ? 8.657 9.787 -13.971 1.00 90.94 179 THR A O 1
ATOM 1381 N N . PRO A 1 180 ? 6.828 11.045 -14.360 1.00 90.44 180 PRO A N 1
ATOM 1382 C CA . PRO A 1 180 ? 7.077 11.925 -13.212 1.00 90.44 180 PRO A CA 1
ATOM 1383 C C . PRO A 1 180 ? 7.126 11.168 -11.877 1.00 90.44 180 PRO A C 1
ATOM 1385 O O . PRO A 1 180 ? 7.983 11.431 -11.046 1.00 90.44 180 PRO A O 1
ATOM 1388 N N . GLY A 1 181 ? 6.242 10.183 -11.689 1.00 92.44 181 GLY A N 1
ATOM 1389 C CA . GLY A 1 181 ? 6.227 9.363 -10.480 1.00 92.44 181 GLY A CA 1
ATOM 1390 C C . GLY A 1 181 ? 7.432 8.426 -10.385 1.00 92.44 181 GLY A C 1
ATOM 1391 O O . GLY A 1 181 ? 7.986 8.254 -9.309 1.00 92.44 181 GLY A O 1
ATOM 1392 N N . LEU A 1 182 ? 7.861 7.837 -11.505 1.00 93.75 182 LEU A N 1
ATOM 1393 C CA . LEU A 1 182 ? 9.049 6.977 -11.540 1.00 93.75 182 LEU A CA 1
ATOM 1394 C C . LEU A 1 182 ? 10.339 7.768 -11.282 1.00 93.75 182 LEU A C 1
ATOM 1396 O O . LEU A 1 182 ? 11.226 7.267 -10.595 1.00 93.75 182 LEU A O 1
ATOM 1400 N N . LEU A 1 183 ? 10.428 8.994 -11.808 1.00 92.56 183 LEU A N 1
ATOM 1401 C CA . LEU A 1 183 ? 11.542 9.900 -11.539 1.00 92.56 183 LEU A CA 1
ATOM 1402 C C . LEU A 1 183 ? 11.586 10.280 -10.055 1.00 92.56 183 LEU A C 1
ATOM 1404 O O . LEU A 1 183 ? 12.634 10.126 -9.443 1.00 92.56 183 LEU A O 1
ATOM 1408 N N . HIS A 1 184 ? 10.444 10.638 -9.458 1.00 93.88 184 HIS A N 1
ATOM 1409 C CA . HIS A 1 184 ? 10.338 10.915 -8.018 1.00 93.88 184 HIS A CA 1
ATOM 1410 C C . HIS A 1 184 ? 10.869 9.758 -7.158 1.00 93.88 184 HIS A C 1
ATOM 1412 O O . HIS A 1 184 ? 11.668 9.975 -6.254 1.00 93.88 184 HIS A O 1
ATOM 1418 N N . VAL A 1 185 ? 10.501 8.506 -7.468 1.00 95.56 185 VAL A N 1
ATOM 1419 C CA . VAL A 1 185 ? 11.044 7.325 -6.760 1.00 95.56 185 VAL A CA 1
ATOM 1420 C C . VAL A 1 185 ? 12.576 7.279 -6.851 1.00 95.56 185 VAL A C 1
ATOM 1422 O O . VAL A 1 185 ? 13.249 7.039 -5.850 1.00 95.56 185 VAL A O 1
ATOM 1425 N N . ARG A 1 186 ? 13.130 7.538 -8.041 1.00 94.06 186 ARG A N 1
ATOM 1426 C CA . ARG A 1 186 ? 14.580 7.524 -8.287 1.00 94.06 186 ARG A CA 1
ATOM 1427 C C . ARG A 1 186 ? 15.307 8.662 -7.575 1.00 94.06 186 ARG A C 1
ATOM 1429 O O . ARG A 1 186 ? 16.378 8.425 -7.024 1.00 94.06 186 ARG A O 1
ATOM 1436 N N . GLU A 1 187 ? 14.736 9.863 -7.563 1.00 93.75 187 GLU A N 1
ATOM 1437 C CA . GLU A 1 187 ? 15.282 11.037 -6.867 1.00 93.75 187 GLU A CA 1
ATOM 1438 C C . GLU A 1 187 ? 15.350 10.820 -5.349 1.00 93.75 187 GLU A C 1
ATOM 1440 O O . GLU A 1 187 ? 16.302 11.256 -4.707 1.00 93.75 187 GLU A O 1
ATOM 1445 N N . MET A 1 188 ? 14.416 10.045 -4.788 1.00 95.62 188 MET A N 1
ATOM 1446 C CA . MET A 1 188 ? 14.440 9.616 -3.382 1.00 95.62 188 MET A CA 1
ATOM 1447 C C . MET A 1 188 ? 15.441 8.473 -3.101 1.00 95.62 188 MET A C 1
ATOM 1449 O O . MET A 1 188 ? 15.531 7.979 -1.977 1.00 95.62 188 MET A O 1
ATOM 1453 N N . GLY A 1 189 ? 16.204 8.021 -4.104 1.00 94.19 189 GLY A N 1
ATOM 1454 C CA . GLY A 1 189 ? 17.178 6.933 -3.971 1.00 94.19 189 GLY A CA 1
ATOM 1455 C C . GLY A 1 189 ? 16.554 5.538 -3.852 1.00 94.19 189 GLY A C 1
ATOM 1456 O O . GLY A 1 189 ? 17.232 4.599 -3.418 1.00 94.19 189 GLY A O 1
ATOM 1457 N N . ALA A 1 190 ? 15.279 5.401 -4.213 1.00 95.81 190 ALA A N 1
ATOM 1458 C CA . ALA A 1 190 ? 14.558 4.139 -4.250 1.00 95.81 190 ALA A CA 1
ATOM 1459 C C . ALA A 1 190 ? 14.515 3.564 -5.677 1.00 95.81 190 ALA A C 1
ATOM 1461 O O . ALA A 1 190 ? 14.745 4.251 -6.676 1.00 95.81 190 ALA A O 1
ATOM 1462 N N . ASP A 1 191 ? 14.202 2.276 -5.772 1.00 95.69 191 ASP A N 1
ATOM 1463 C CA . ASP A 1 191 ? 13.984 1.573 -7.033 1.00 95.69 191 ASP A CA 1
ATOM 1464 C C . ASP A 1 191 ? 12.532 1.106 -7.144 1.00 95.69 191 ASP A C 1
ATOM 1466 O O . ASP A 1 191 ? 11.785 1.102 -6.170 1.00 95.69 191 ASP A O 1
ATOM 1470 N N . PHE A 1 192 ? 12.104 0.702 -8.339 1.00 95.44 192 PHE A N 1
ATOM 1471 C CA . PHE A 1 192 ? 10.725 0.286 -8.586 1.00 95.44 192 PHE A CA 1
ATOM 1472 C C . PHE A 1 192 ? 10.642 -0.981 -9.439 1.00 95.44 192 PHE A C 1
ATOM 1474 O O . PHE A 1 192 ? 11.482 -1.232 -10.303 1.00 95.44 192 PHE A O 1
ATOM 1481 N N . ILE A 1 193 ? 9.569 -1.750 -9.246 1.00 95.12 193 ILE A N 1
ATOM 1482 C CA . ILE A 1 193 ? 9.128 -2.802 -10.167 1.00 95.12 193 ILE A CA 1
ATOM 1483 C C . ILE A 1 193 ? 7.652 -2.556 -10.459 1.00 95.12 193 ILE A C 1
ATOM 1485 O O . ILE A 1 193 ? 6.787 -2.718 -9.600 1.00 95.12 193 ILE A O 1
ATOM 1489 N N . MET A 1 194 ? 7.356 -2.151 -11.693 1.00 94.00 194 MET A N 1
ATOM 1490 C CA . MET A 1 194 ? 5.998 -1.804 -12.103 1.00 94.00 194 MET A CA 1
ATOM 1491 C C . MET A 1 194 ? 5.685 -2.350 -13.480 1.00 94.00 194 MET A C 1
ATOM 1493 O O . MET A 1 194 ? 6.503 -2.322 -14.401 1.00 94.00 194 MET A O 1
ATOM 1497 N N . ARG A 1 195 ? 4.443 -2.800 -13.648 1.00 92.56 195 ARG A N 1
ATOM 1498 C CA . ARG A 1 195 ? 3.939 -3.155 -14.969 1.00 92.56 195 ARG A CA 1
ATOM 1499 C C . ARG A 1 195 ? 3.622 -1.879 -15.734 1.00 92.56 195 ARG A C 1
ATOM 1501 O O . ARG A 1 195 ? 2.702 -1.159 -15.375 1.00 92.56 195 ARG A O 1
ATOM 1508 N N . ILE A 1 196 ? 4.292 -1.651 -16.852 1.00 90.44 196 ILE A N 1
ATOM 1509 C CA . ILE A 1 196 ? 4.018 -0.486 -17.696 1.00 90.44 196 ILE A CA 1
ATOM 1510 C C . ILE A 1 196 ? 2.928 -0.781 -18.732 1.00 90.44 196 ILE A C 1
ATOM 1512 O O . ILE A 1 196 ? 2.653 -1.927 -19.100 1.00 90.44 196 ILE A O 1
ATOM 1516 N N . GLY A 1 197 ? 2.298 0.275 -19.242 1.00 84.56 197 GLY A N 1
ATOM 1517 C CA . GLY A 1 197 ? 1.617 0.197 -20.527 1.00 84.56 197 GLY A CA 1
ATOM 1518 C C . GLY A 1 197 ? 2.581 0.435 -21.674 1.00 84.56 197 GLY A C 1
ATOM 1519 O O . GLY A 1 197 ? 3.384 1.358 -21.594 1.00 84.56 197 GLY A O 1
ATOM 1520 N N . TRP A 1 198 ? 2.451 -0.340 -22.753 1.00 79.81 198 TRP A N 1
ATOM 1521 C CA . TRP A 1 198 ? 3.354 -0.291 -23.915 1.00 79.81 198 TRP A CA 1
ATOM 1522 C C . TRP A 1 198 ? 3.534 1.115 -24.525 1.00 79.81 198 TRP A C 1
ATOM 1524 O O . TRP A 1 198 ? 4.565 1.401 -25.124 1.00 79.81 198 TRP A O 1
ATOM 1534 N N . SER A 1 199 ? 2.543 2.000 -24.362 1.00 81.75 199 SER A N 1
ATOM 1535 C CA . SER A 1 199 ? 2.559 3.386 -24.847 1.00 81.75 199 SER A CA 1
ATOM 1536 C C . SER A 1 199 ? 2.490 4.437 -23.731 1.00 81.75 199 SER A C 1
ATOM 1538 O O . SER A 1 199 ? 2.300 5.617 -24.020 1.00 81.75 199 SER A O 1
ATOM 1540 N N . THR A 1 200 ? 2.531 4.025 -22.459 1.00 83.00 200 THR A N 1
ATOM 1541 C CA . THR A 1 200 ? 2.299 4.925 -21.315 1.00 83.00 200 THR A CA 1
ATOM 1542 C C . THR A 1 200 ? 3.530 5.768 -20.992 1.00 83.00 200 THR A C 1
ATOM 1544 O O . THR A 1 200 ? 3.378 6.929 -20.611 1.00 83.00 200 THR A O 1
ATOM 1547 N N . ILE A 1 201 ? 4.719 5.197 -21.180 1.00 88.69 201 ILE A N 1
ATOM 1548 C CA . ILE A 1 201 ? 6.014 5.861 -21.021 1.00 88.69 201 ILE A CA 1
ATOM 1549 C C . ILE A 1 201 ? 6.797 5.767 -22.331 1.00 88.69 201 ILE A C 1
ATOM 1551 O O . ILE A 1 201 ? 6.628 4.813 -23.097 1.00 88.69 201 ILE A O 1
ATOM 1555 N N . ARG A 1 202 ? 7.633 6.768 -22.610 1.00 90.25 202 ARG A N 1
ATOM 1556 C CA . ARG A 1 202 ? 8.529 6.748 -23.765 1.00 90.25 202 ARG A CA 1
ATOM 1557 C C . ARG A 1 202 ? 9.823 6.058 -23.349 1.00 90.25 202 ARG A C 1
ATOM 1559 O O . ARG A 1 202 ? 10.545 6.563 -22.500 1.00 90.25 202 ARG A O 1
ATOM 1566 N N . LEU A 1 203 ? 10.063 4.889 -23.934 1.00 92.25 203 LEU A N 1
ATOM 1567 C CA . LEU A 1 203 ? 11.294 4.131 -23.756 1.00 92.25 203 LEU A CA 1
ATOM 1568 C C . LEU A 1 203 ? 12.223 4.375 -24.937 1.00 92.25 203 LEU A C 1
ATOM 1570 O O . LEU A 1 203 ? 11.786 4.354 -26.096 1.00 92.25 203 LEU A O 1
ATOM 1574 N N . LEU A 1 204 ? 13.491 4.590 -24.620 1.00 92.75 204 LEU A N 1
ATOM 1575 C CA . LEU A 1 204 ? 14.579 4.701 -25.571 1.00 92.75 204 LEU A CA 1
ATOM 1576 C C . LEU A 1 204 ? 15.566 3.552 -25.340 1.0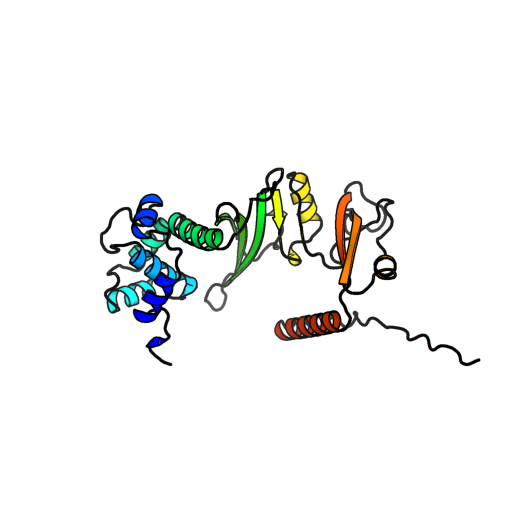0 92.75 204 LEU A C 1
ATOM 1578 O O . LEU A 1 204 ? 15.682 3.021 -24.235 1.00 92.75 204 LEU A O 1
ATOM 1582 N N . THR A 1 205 ? 16.266 3.159 -26.389 1.00 92.75 205 THR A N 1
ATOM 1583 C CA . THR A 1 205 ? 17.451 2.305 -26.310 1.00 92.75 205 THR A CA 1
ATOM 1584 C C . THR A 1 205 ? 18.610 3.069 -25.650 1.00 92.75 205 THR A C 1
ATOM 1586 O O . THR A 1 205 ? 18.564 4.300 -25.579 1.00 92.75 205 THR A O 1
ATOM 1589 N N . PRO A 1 206 ? 19.680 2.388 -25.198 1.00 91.00 206 PRO A N 1
ATOM 1590 C CA . PRO A 1 206 ? 20.838 3.053 -24.588 1.00 91.00 206 PRO A CA 1
ATOM 1591 C C . PRO A 1 206 ? 21.514 4.104 -25.485 1.00 91.00 206 PRO A C 1
ATOM 1593 O O . PRO A 1 206 ? 22.077 5.068 -24.984 1.00 91.00 206 PRO A O 1
ATOM 1596 N N . ASN A 1 207 ? 21.406 3.970 -26.813 1.00 89.44 207 ASN A N 1
ATOM 1597 C CA . ASN A 1 207 ? 21.884 4.965 -27.785 1.00 89.44 207 ASN A CA 1
ATOM 1598 C C . ASN A 1 207 ? 20.890 6.125 -28.041 1.00 89.44 207 ASN A C 1
ATOM 1600 O O . ASN A 1 207 ? 21.076 6.898 -28.977 1.00 89.44 207 ASN A O 1
ATOM 1604 N N . GLY A 1 208 ? 19.805 6.227 -27.265 1.00 87.88 208 GLY A N 1
ATOM 1605 C CA . GLY A 1 208 ? 18.816 7.307 -27.344 1.00 87.88 208 GLY A CA 1
ATOM 1606 C C . GLY A 1 208 ? 17.747 7.154 -28.434 1.00 87.88 208 GLY A C 1
ATOM 1607 O O . GLY A 1 208 ? 16.823 7.970 -28.501 1.00 87.88 208 GLY A O 1
ATOM 1608 N N . ALA A 1 209 ? 17.811 6.115 -29.273 1.00 90.19 209 ALA A N 1
ATOM 1609 C CA . ALA A 1 209 ? 16.773 5.848 -30.267 1.00 90.19 209 ALA A CA 1
ATOM 1610 C C . ALA A 1 209 ? 15.474 5.354 -29.608 1.00 90.19 209 ALA A C 1
ATOM 1612 O O . ALA A 1 209 ? 15.464 4.818 -28.505 1.00 90.19 209 ALA A O 1
ATOM 1613 N N . ARG A 1 210 ? 14.328 5.532 -30.272 1.00 90.00 210 ARG A N 1
ATOM 1614 C CA . ARG A 1 210 ? 13.053 5.040 -29.733 1.00 90.00 210 ARG A CA 1
ATOM 1615 C C . ARG A 1 210 ? 13.021 3.513 -29.758 1.00 90.00 210 ARG A C 1
ATOM 1617 O O . ARG A 1 210 ? 13.348 2.913 -30.775 1.00 90.00 210 ARG A O 1
ATOM 1624 N N . LEU A 1 211 ? 12.541 2.907 -28.673 1.00 90.50 211 LEU A N 1
ATOM 1625 C CA . LEU A 1 211 ? 12.409 1.457 -28.578 1.00 90.50 211 LEU A CA 1
ATOM 1626 C C . LEU A 1 211 ? 11.430 0.909 -29.632 1.00 90.50 211 LEU A C 1
ATOM 1628 O O . LEU A 1 211 ? 10.263 1.319 -29.675 1.00 90.50 211 LEU A O 1
ATOM 1632 N N . ASP A 1 212 ? 11.895 -0.036 -30.449 1.00 90.12 212 ASP A N 1
ATOM 1633 C CA . ASP A 1 212 ? 11.066 -0.774 -31.403 1.00 90.12 212 ASP A CA 1
ATOM 1634 C C . ASP A 1 212 ? 10.564 -2.081 -30.777 1.00 90.12 212 ASP A C 1
ATOM 1636 O O . ASP A 1 212 ? 11.289 -3.068 -30.644 1.00 90.12 212 ASP A O 1
ATOM 1640 N N . TRP A 1 213 ? 9.284 -2.092 -30.405 1.00 88.94 213 TRP A N 1
ATOM 1641 C CA . TRP A 1 213 ? 8.633 -3.269 -29.835 1.00 88.94 213 TRP A CA 1
ATOM 1642 C C . TRP A 1 213 ? 8.606 -4.463 -30.794 1.00 88.94 213 TRP A C 1
ATOM 1644 O O . TRP A 1 213 ? 8.744 -5.595 -30.340 1.00 88.94 213 TRP A O 1
ATOM 1654 N N . ASN A 1 214 ? 8.426 -4.244 -32.100 1.00 88.69 214 ASN A N 1
ATOM 1655 C CA . ASN A 1 214 ? 8.344 -5.345 -33.058 1.00 88.69 214 ASN A CA 1
ATOM 1656 C C . ASN A 1 214 ? 9.695 -6.043 -33.185 1.00 88.69 214 ASN A C 1
ATOM 1658 O O . ASN A 1 214 ? 9.740 -7.270 -33.145 1.00 88.69 214 ASN A O 1
ATOM 1662 N N . ALA A 1 215 ? 10.778 -5.265 -33.267 1.00 88.56 215 ALA A N 1
ATOM 1663 C CA . ALA A 1 215 ? 12.135 -5.799 -33.288 1.00 88.56 215 ALA A CA 1
ATOM 1664 C C . ALA A 1 215 ? 12.448 -6.602 -32.013 1.00 88.56 215 ALA A C 1
ATOM 1666 O O . ALA A 1 215 ? 12.970 -7.710 -32.108 1.00 88.56 215 ALA A O 1
ATOM 1667 N N . LEU A 1 216 ? 12.047 -6.099 -30.836 1.00 87.69 216 LEU A N 1
ATOM 1668 C CA . LEU A 1 216 ? 12.215 -6.817 -29.565 1.00 87.69 216 LEU A CA 1
ATOM 1669 C C . LEU A 1 216 ? 11.482 -8.161 -29.549 1.00 87.69 216 LEU A C 1
ATOM 1671 O O . LEU A 1 216 ? 12.047 -9.171 -29.139 1.00 87.69 216 LEU A O 1
ATOM 1675 N N . TYR A 1 217 ? 10.226 -8.193 -30.004 1.00 87.81 217 TYR A N 1
ATOM 1676 C CA . TYR A 1 217 ? 9.450 -9.431 -30.002 1.00 87.81 217 TYR A CA 1
ATOM 1677 C C . TYR A 1 217 ? 9.846 -10.393 -31.125 1.00 87.81 217 TYR A C 1
ATOM 1679 O O . TYR A 1 217 ? 9.655 -11.591 -30.946 1.00 87.81 217 TYR A O 1
ATOM 1687 N N . ALA A 1 218 ? 10.373 -9.926 -32.263 1.00 87.19 218 ALA A N 1
ATOM 1688 C CA . ALA A 1 218 ? 10.600 -10.749 -33.458 1.00 87.19 218 ALA A CA 1
ATOM 1689 C C . ALA A 1 218 ? 11.403 -12.032 -33.177 1.00 87.19 218 ALA A C 1
ATOM 1691 O O . ALA A 1 218 ? 11.046 -13.090 -33.690 1.00 87.19 218 ALA A O 1
ATOM 1692 N N . GLY A 1 219 ? 12.423 -11.952 -32.316 1.00 83.38 219 GLY A N 1
ATOM 1693 C CA . GLY A 1 219 ? 13.271 -13.090 -31.942 1.00 83.38 219 GLY A CA 1
ATOM 1694 C C . GLY A 1 219 ? 12.791 -13.902 -30.733 1.00 83.38 219 GLY A C 1
ATOM 1695 O O . GLY A 1 219 ? 13.395 -14.923 -30.417 1.00 83.38 219 GLY A O 1
ATOM 1696 N N . MET A 1 220 ? 11.735 -13.472 -30.036 1.00 91.75 220 MET A N 1
ATOM 1697 C CA . MET A 1 220 ? 11.299 -14.128 -28.802 1.00 91.75 220 MET A CA 1
ATOM 1698 C C . MET A 1 220 ? 10.383 -15.322 -29.074 1.00 91.75 220 MET A C 1
ATOM 1700 O O . MET A 1 220 ? 9.393 -15.192 -29.797 1.00 91.75 220 MET A O 1
ATOM 1704 N N . GLN A 1 221 ? 10.625 -16.439 -28.396 1.00 91.19 221 GLN A N 1
ATOM 1705 C CA . GLN A 1 221 ? 9.723 -17.592 -28.362 1.00 91.19 221 GLN A CA 1
ATOM 1706 C C . GLN A 1 221 ? 8.614 -17.415 -27.307 1.00 91.19 221 GLN A C 1
ATOM 1708 O O . GLN A 1 221 ? 8.809 -16.704 -26.316 1.00 91.19 221 GLN A O 1
ATOM 1713 N N . PRO A 1 222 ? 7.432 -18.040 -27.469 1.00 90.00 222 PRO A N 1
ATOM 1714 C CA . PRO A 1 222 ? 6.411 -18.078 -26.424 1.00 90.00 222 PRO A CA 1
ATOM 1715 C C . PRO A 1 222 ? 6.967 -18.580 -25.084 1.00 90.00 222 PRO A C 1
ATOM 1717 O O . PRO A 1 222 ? 7.700 -19.560 -25.024 1.00 90.00 222 PRO A O 1
ATOM 1720 N N . GLY A 1 223 ? 6.627 -17.896 -23.995 1.00 87.06 223 GLY A N 1
ATOM 1721 C CA . GLY A 1 223 ? 7.121 -18.185 -22.649 1.00 87.06 223 GLY A CA 1
ATOM 1722 C C . GLY A 1 223 ? 8.483 -17.568 -22.323 1.00 87.06 223 GLY A C 1
ATOM 1723 O O . GLY A 1 223 ? 8.750 -17.368 -21.136 1.00 87.06 223 GLY A O 1
ATOM 1724 N N . GLN A 1 224 ? 9.288 -17.205 -23.330 1.00 91.44 224 GLN A N 1
ATOM 1725 C CA . GLN A 1 224 ? 10.619 -16.631 -23.140 1.00 91.44 224 GLN A CA 1
ATOM 1726 C C . GLN A 1 224 ? 10.552 -15.303 -22.382 1.00 91.44 224 GLN A C 1
ATOM 1728 O O . GLN A 1 224 ? 9.682 -14.461 -22.639 1.00 91.44 224 GLN A O 1
ATOM 1733 N N . ILE A 1 225 ? 11.505 -15.130 -21.467 1.00 92.69 225 ILE A N 1
ATOM 1734 C CA . ILE A 1 225 ? 11.773 -13.878 -20.765 1.00 92.69 225 ILE A CA 1
ATOM 1735 C C . ILE A 1 225 ? 13.006 -13.236 -21.398 1.00 92.69 225 ILE A C 1
ATOM 1737 O O . ILE A 1 225 ? 13.999 -13.917 -21.643 1.00 92.69 225 ILE A O 1
ATOM 1741 N N . ALA A 1 226 ? 12.923 -11.941 -21.671 1.00 91.38 226 ALA A N 1
ATOM 1742 C CA . ALA A 1 226 ? 14.033 -11.126 -22.135 1.00 91.38 226 ALA A CA 1
ATOM 1743 C C . ALA A 1 226 ? 14.170 -9.893 -21.241 1.00 91.38 226 ALA A C 1
ATOM 1745 O O . ALA A 1 226 ? 13.174 -9.352 -20.746 1.00 91.38 226 ALA A O 1
ATOM 1746 N N . GLU A 1 227 ? 15.408 -9.464 -21.044 1.00 94.56 227 GLU A N 1
ATOM 1747 C CA . GLU A 1 227 ? 15.769 -8.292 -20.262 1.00 94.56 227 GLU A CA 1
ATOM 1748 C C . GLU A 1 227 ? 16.535 -7.321 -21.158 1.00 94.56 227 GLU A C 1
ATOM 1750 O O . GLU A 1 227 ? 17.442 -7.720 -21.886 1.00 94.56 227 GLU A O 1
ATOM 1755 N N . HIS A 1 228 ? 16.142 -6.050 -21.123 1.00 92.56 228 HIS A N 1
ATOM 1756 C CA . HIS A 1 228 ? 16.763 -4.998 -21.915 1.00 92.56 228 HIS A CA 1
ATOM 1757 C C . HIS A 1 228 ? 17.043 -3.781 -21.044 1.00 92.56 228 HIS A C 1
ATOM 1759 O O . HIS A 1 228 ? 16.153 -3.293 -20.342 1.00 92.56 228 HIS A O 1
ATOM 1765 N N . GLU A 1 229 ? 18.257 -3.253 -21.134 1.00 95.88 229 GLU A N 1
ATOM 1766 C CA . GLU A 1 229 ? 18.555 -1.921 -20.622 1.00 95.88 229 GLU A CA 1
ATOM 1767 C C . GLU A 1 229 ? 17.872 -0.875 -21.504 1.00 95.88 229 GLU A C 1
ATOM 1769 O O . GLU A 1 229 ? 17.959 -0.909 -22.735 1.00 95.88 229 GLU A O 1
ATOM 1774 N N . VAL A 1 230 ? 17.152 0.044 -20.869 1.00 94.69 230 VAL A N 1
ATOM 1775 C CA . VAL A 1 230 ? 16.408 1.108 -21.543 1.00 94.69 230 VAL A CA 1
ATOM 1776 C C . VAL A 1 230 ? 16.587 2.422 -20.800 1.00 94.69 230 VAL A C 1
ATOM 1778 O O . VAL A 1 230 ? 16.836 2.451 -19.595 1.00 94.69 230 VAL A O 1
ATOM 1781 N N . LEU A 1 231 ? 16.391 3.523 -21.513 1.00 94.06 231 LEU A N 1
ATOM 1782 C CA . LEU A 1 231 ? 16.246 4.843 -20.918 1.00 94.06 231 LEU A CA 1
ATOM 1783 C C . LEU A 1 231 ? 14.762 5.209 -20.888 1.00 94.06 231 LEU A C 1
ATOM 1785 O O . LEU A 1 231 ? 14.046 5.066 -21.885 1.00 94.06 231 LEU A O 1
ATOM 1789 N N . VAL A 1 232 ? 14.287 5.685 -19.743 1.00 92.50 232 VAL A N 1
ATOM 1790 C CA . VAL A 1 232 ? 12.957 6.278 -19.614 1.00 92.50 232 VAL A CA 1
ATOM 1791 C C . VAL A 1 232 ? 13.080 7.770 -19.876 1.00 92.50 232 VAL A C 1
ATOM 1793 O O . VAL A 1 232 ? 13.843 8.467 -19.211 1.00 92.50 232 VAL A O 1
ATOM 1796 N N . ASP A 1 233 ? 12.318 8.256 -20.848 1.00 90.06 233 ASP A N 1
ATOM 1797 C CA . ASP A 1 233 ? 12.343 9.652 -21.264 1.00 90.06 233 ASP A CA 1
ATOM 1798 C C . ASP A 1 233 ? 11.317 10.489 -20.485 1.00 90.06 233 ASP A C 1
ATOM 1800 O O . ASP A 1 233 ? 10.105 10.232 -20.561 1.00 90.06 233 ASP A O 1
ATOM 1804 N N . HIS A 1 234 ? 11.812 11.482 -19.734 1.00 82.19 234 HIS A N 1
ATOM 1805 C CA . HIS A 1 234 ? 11.019 12.501 -19.041 1.00 82.19 234 HIS A CA 1
ATOM 1806 C C . HIS A 1 234 ? 10.979 13.847 -19.778 1.00 82.19 234 HIS A C 1
ATOM 1808 O O . HIS A 1 234 ? 10.289 14.762 -19.325 1.00 82.19 234 HIS A O 1
ATOM 1814 N N . SER A 1 235 ? 11.610 13.976 -20.952 1.00 69.25 235 SER A N 1
ATOM 1815 C CA . SER A 1 235 ? 11.378 15.147 -21.794 1.00 69.25 235 SER A CA 1
ATOM 1816 C C . SER A 1 235 ? 9.876 15.234 -22.074 1.00 69.25 235 SER A C 1
ATOM 1818 O O . SER A 1 235 ? 9.232 14.265 -22.489 1.00 69.25 235 SER A O 1
ATOM 1820 N N . GLY A 1 236 ? 9.265 16.359 -21.697 1.00 59.78 236 GLY A N 1
ATOM 1821 C CA . GLY A 1 236 ? 7.817 16.536 -21.769 1.00 59.78 236 GLY A CA 1
ATOM 1822 C C . GLY A 1 236 ? 7.261 16.323 -23.185 1.00 59.78 236 GLY A C 1
ATOM 1823 O O . GLY A 1 236 ? 7.960 15.992 -24.137 1.00 59.78 236 GLY A O 1
ATOM 1824 N N . ARG A 1 237 ? 5.966 16.580 -23.399 1.00 53.09 237 ARG A N 1
ATOM 1825 C CA . ARG A 1 237 ? 5.310 16.365 -24.712 1.00 53.09 237 ARG A CA 1
ATOM 1826 C C . ARG A 1 237 ? 5.923 17.130 -25.908 1.00 53.09 237 ARG A C 1
ATOM 1828 O O . ARG A 1 237 ? 5.470 16.911 -27.033 1.00 53.09 237 ARG A O 1
ATOM 1835 N N . LYS A 1 238 ? 6.935 17.985 -25.713 1.00 50.56 238 LYS A N 1
ATOM 1836 C CA . LYS A 1 238 ? 7.720 18.605 -26.789 1.00 50.56 238 LYS A CA 1
ATOM 1837 C C . LYS A 1 238 ? 8.673 17.571 -27.406 1.00 50.56 238 LYS A C 1
ATOM 1839 O O . LYS A 1 238 ? 9.833 17.440 -27.043 1.00 50.56 238 LYS A O 1
ATOM 1844 N N . ARG A 1 239 ? 8.118 16.820 -28.359 1.00 50.28 239 ARG A N 1
ATOM 1845 C CA . ARG A 1 239 ? 8.813 15.913 -29.281 1.00 50.28 239 ARG A CA 1
ATOM 1846 C C . ARG A 1 239 ? 9.928 16.674 -30.012 1.00 50.28 239 ARG A C 1
ATOM 1848 O O . ARG A 1 239 ? 9.610 17.507 -30.851 1.00 50.28 239 ARG A O 1
ATOM 1855 N N . GLY A 1 240 ? 11.197 16.379 -29.745 1.00 48.22 240 GLY A N 1
ATOM 1856 C CA . GLY A 1 240 ? 12.275 16.909 -30.588 1.00 48.22 240 GLY A CA 1
ATOM 1857 C C . GLY A 1 240 ? 13.675 16.425 -30.238 1.00 48.22 240 GLY A C 1
ATOM 1858 O O . GLY A 1 240 ? 14.396 16.004 -31.131 1.00 48.22 240 GLY A O 1
ATOM 1859 N N . ALA A 1 241 ? 14.027 16.392 -28.955 1.00 51.12 241 ALA A N 1
ATOM 1860 C CA . ALA A 1 241 ? 15.345 15.959 -28.495 1.00 51.12 241 ALA A CA 1
ATOM 1861 C C . ALA A 1 241 ? 15.205 15.039 -27.270 1.00 51.12 241 ALA A C 1
ATOM 1863 O O . ALA A 1 241 ? 14.220 15.184 -26.538 1.00 51.12 241 ALA A O 1
ATOM 1864 N N . PRO A 1 242 ? 16.125 14.083 -27.039 1.00 49.38 242 PRO A N 1
ATOM 1865 C CA . PRO A 1 242 ? 16.320 13.527 -25.704 1.00 49.38 242 PRO A CA 1
ATOM 1866 C C . PRO A 1 242 ? 16.589 14.718 -24.780 1.00 49.38 242 PRO A C 1
ATOM 1868 O O . PRO A 1 242 ? 17.551 15.448 -24.993 1.00 49.38 242 PRO A O 1
ATOM 1871 N N . GLY A 1 243 ? 15.681 15.009 -23.852 1.00 53.72 243 GLY A N 1
ATOM 1872 C CA . GLY A 1 243 ? 15.931 16.070 -22.877 1.00 53.72 243 GLY A CA 1
ATOM 1873 C C . GLY A 1 243 ? 16.994 15.627 -21.874 1.00 53.72 243 GLY A C 1
ATOM 1874 O O . GLY A 1 243 ? 17.193 14.428 -21.690 1.00 53.72 243 GLY A O 1
ATOM 1875 N N . ASP A 1 244 ? 17.575 16.579 -21.147 1.00 58.34 244 ASP A N 1
ATOM 1876 C CA . ASP A 1 244 ? 18.533 16.376 -20.040 1.00 58.34 244 ASP A CA 1
ATOM 1877 C C . ASP A 1 244 ? 17.986 15.551 -18.846 1.00 58.34 244 ASP A C 1
ATOM 1879 O O . ASP A 1 244 ? 18.595 15.483 -17.785 1.00 58.34 244 ASP A O 1
ATOM 1883 N N . SER A 1 245 ? 16.817 14.917 -18.988 1.00 74.50 245 SER A N 1
ATOM 1884 C CA . SER A 1 245 ? 16.098 14.181 -17.941 1.00 74.50 245 SER A CA 1
ATOM 1885 C C . SER A 1 245 ? 15.700 12.775 -18.405 1.00 74.50 245 SER A C 1
ATOM 1887 O O . SER A 1 245 ? 14.534 12.384 -18.406 1.00 74.50 245 SER A O 1
ATOM 1889 N N . THR A 1 246 ? 16.673 11.975 -18.829 1.00 88.62 246 THR A N 1
ATOM 1890 C CA . THR A 1 246 ? 16.477 10.523 -18.972 1.00 88.62 246 THR A CA 1
ATOM 1891 C C . THR A 1 246 ? 17.048 9.790 -17.770 1.00 88.62 246 THR A C 1
ATOM 1893 O O . THR A 1 246 ? 18.066 10.208 -17.225 1.00 88.62 246 THR A O 1
ATOM 1896 N N . PHE A 1 247 ? 16.456 8.657 -17.399 1.00 91.62 247 PHE A N 1
ATOM 1897 C CA . PHE A 1 247 ? 17.052 7.763 -16.406 1.00 91.62 247 PHE A CA 1
ATOM 1898 C C . PHE A 1 247 ? 17.042 6.311 -16.881 1.00 91.62 247 PHE A C 1
ATOM 1900 O O . PHE A 1 247 ? 16.131 5.877 -17.590 1.00 91.62 247 PHE A O 1
ATOM 1907 N N . GLY A 1 248 ? 18.073 5.562 -16.491 1.00 93.31 248 GLY A N 1
ATOM 1908 C CA . GLY A 1 248 ? 18.206 4.145 -16.818 1.00 93.31 248 GLY A CA 1
ATOM 1909 C C . GLY A 1 248 ? 17.209 3.275 -16.055 1.00 93.31 248 GLY A C 1
ATOM 1910 O O . GLY A 1 248 ? 16.953 3.491 -14.869 1.00 93.31 248 GLY A O 1
ATOM 1911 N N . ALA A 1 249 ? 16.660 2.276 -16.739 1.00 95.31 249 ALA A N 1
ATOM 1912 C CA . ALA A 1 249 ? 15.806 1.245 -16.168 1.00 95.31 249 ALA A CA 1
ATOM 1913 C C . ALA A 1 249 ? 16.019 -0.092 -16.893 1.00 95.31 249 ALA A C 1
ATOM 1915 O O . ALA A 1 249 ? 16.598 -0.154 -17.978 1.00 95.31 249 ALA A O 1
ATOM 1916 N N . ARG A 1 250 ? 15.506 -1.173 -16.299 1.00 95.31 250 ARG A N 1
ATOM 1917 C CA . ARG A 1 250 ? 15.506 -2.507 -16.908 1.00 95.31 250 ARG A CA 1
ATOM 1918 C C . ARG A 1 250 ? 14.092 -2.862 -17.336 1.00 95.31 250 ARG A C 1
ATOM 1920 O O . ARG A 1 250 ? 13.158 -2.832 -16.533 1.00 95.31 250 ARG A O 1
ATOM 1927 N N . LEU A 1 251 ? 13.934 -3.178 -18.613 1.00 94.62 251 LEU A N 1
ATOM 1928 C CA . LEU A 1 251 ? 12.686 -3.643 -19.190 1.00 94.62 251 LEU A CA 1
ATOM 1929 C C . LEU A 1 251 ? 12.702 -5.169 -19.233 1.00 94.62 251 LEU A C 1
ATOM 1931 O O . LEU A 1 251 ? 13.434 -5.766 -20.017 1.00 94.62 251 LEU A O 1
ATOM 1935 N N . ILE A 1 252 ? 11.860 -5.785 -18.406 1.00 94.44 252 ILE A N 1
ATOM 1936 C CA . ILE A 1 252 ? 11.666 -7.235 -18.382 1.00 94.44 252 ILE A CA 1
ATOM 1937 C C . ILE A 1 252 ? 10.395 -7.564 -19.162 1.00 94.44 252 ILE A C 1
ATOM 1939 O O . ILE A 1 252 ? 9.300 -7.101 -18.827 1.00 94.44 252 ILE A O 1
ATOM 1943 N N . ILE A 1 253 ? 10.535 -8.371 -20.209 1.00 92.38 253 ILE A N 1
ATOM 1944 C CA . ILE A 1 253 ? 9.446 -8.770 -21.100 1.00 92.38 253 ILE A CA 1
ATOM 1945 C C . ILE A 1 253 ? 9.296 -10.281 -21.032 1.00 92.38 253 ILE A C 1
ATOM 1947 O O . ILE A 1 253 ? 10.274 -11.010 -21.126 1.00 92.38 253 ILE A O 1
ATOM 1951 N N . ARG A 1 254 ? 8.053 -10.759 -20.949 1.00 91.19 254 ARG A N 1
ATOM 1952 C CA . ARG A 1 254 ? 7.716 -12.165 -21.183 1.00 91.19 254 ARG A CA 1
ATOM 1953 C C . ARG A 1 254 ? 6.782 -12.270 -22.377 1.00 91.19 254 ARG A C 1
ATOM 1955 O O . ARG A 1 254 ? 5.688 -11.696 -22.344 1.00 91.19 254 ARG A O 1
ATOM 1962 N N . ARG A 1 255 ? 7.168 -13.023 -23.410 1.00 87.69 255 ARG A N 1
ATOM 1963 C CA . ARG A 1 255 ? 6.272 -13.285 -24.542 1.00 87.69 255 ARG A CA 1
ATOM 1964 C C . ARG A 1 255 ? 5.208 -14.287 -24.109 1.00 87.69 255 ARG A C 1
ATOM 1966 O O . ARG A 1 255 ? 5.521 -15.388 -23.670 1.00 87.69 255 ARG A O 1
ATOM 1973 N N . LYS A 1 256 ? 3.938 -13.903 -24.197 1.00 84.62 256 LYS A N 1
ATOM 1974 C CA . LYS A 1 256 ? 2.822 -14.823 -23.946 1.00 84.62 256 LYS A CA 1
ATOM 1975 C C . LYS A 1 256 ? 2.639 -15.759 -25.139 1.00 84.62 256 LYS A C 1
ATOM 1977 O O . LYS A 1 256 ? 2.889 -15.356 -26.272 1.00 84.62 256 LYS A O 1
ATOM 1982 N N . ASP A 1 257 ? 2.176 -16.977 -24.879 1.00 84.50 257 ASP A N 1
ATOM 1983 C CA . ASP A 1 257 ? 1.641 -17.845 -25.929 1.00 84.50 257 ASP A CA 1
ATOM 1984 C C . ASP A 1 257 ? 0.327 -17.276 -26.505 1.00 84.50 257 ASP A C 1
ATOM 1986 O O . ASP A 1 257 ? -0.262 -16.333 -25.954 1.00 84.50 257 ASP A O 1
ATOM 1990 N N . GLU A 1 258 ? -0.115 -17.815 -27.642 1.00 75.69 258 GLU A N 1
ATOM 1991 C CA . GLU A 1 258 ? -1.287 -17.303 -28.363 1.00 75.69 258 GLU A CA 1
ATOM 1992 C C . GLU A 1 258 ? -2.575 -17.463 -27.538 1.00 75.69 258 GLU A C 1
ATOM 1994 O O . GLU A 1 258 ? -3.315 -16.498 -27.345 1.00 75.69 258 GLU A O 1
ATOM 1999 N N . ALA A 1 259 ? -2.793 -18.634 -26.931 1.00 75.62 259 ALA A N 1
ATOM 2000 C CA . ALA A 1 259 ? -3.979 -18.913 -26.119 1.00 75.62 259 ALA A CA 1
ATOM 2001 C C . ALA A 1 259 ? -4.086 -17.977 -24.895 1.00 75.62 259 ALA A C 1
ATOM 2003 O O . ALA A 1 259 ? -5.151 -17.438 -24.579 1.00 75.62 259 ALA A O 1
ATOM 2004 N N . SER A 1 260 ? -2.971 -17.725 -24.214 1.00 70.19 260 SER A N 1
ATOM 2005 C CA . SER A 1 260 ? -2.838 -16.793 -23.094 1.00 70.19 260 SER A CA 1
ATOM 2006 C C . SER A 1 260 ? -3.031 -15.342 -23.536 1.00 70.19 260 SER A C 1
ATOM 2008 O O . SER A 1 260 ? -3.606 -14.531 -22.794 1.00 70.19 260 SER A O 1
ATOM 2010 N N . SER A 1 261 ? -2.584 -14.997 -24.745 1.00 66.50 261 SER A N 1
ATOM 2011 C CA . SER A 1 261 ? -2.788 -13.677 -25.351 1.00 66.50 261 SER A CA 1
ATOM 2012 C C . SER A 1 261 ? -4.261 -13.433 -25.677 1.00 66.50 261 SER A C 1
ATOM 2014 O O . SER A 1 261 ? -4.793 -12.372 -25.340 1.00 66.50 261 SER A O 1
ATOM 2016 N N . GLU A 1 262 ? -4.956 -14.426 -26.230 1.00 68.19 262 GLU A N 1
ATOM 2017 C CA . GLU A 1 262 ? -6.396 -14.379 -26.492 1.00 68.19 262 GLU A CA 1
ATOM 2018 C C . GLU A 1 262 ? -7.227 -14.293 -25.211 1.00 68.19 262 GLU A C 1
ATOM 2020 O O . GLU A 1 262 ? -8.119 -13.448 -25.116 1.00 68.19 262 GLU A O 1
ATOM 2025 N N . ARG A 1 263 ? -6.915 -15.102 -24.187 1.00 69.12 263 ARG A N 1
ATOM 2026 C CA . ARG A 1 263 ? -7.573 -15.011 -22.870 1.00 69.12 263 ARG A CA 1
ATOM 2027 C C . ARG A 1 263 ? -7.395 -13.626 -22.260 1.00 69.12 263 ARG A C 1
ATOM 2029 O O . ARG A 1 263 ? -8.361 -13.035 -21.782 1.00 69.12 263 ARG A O 1
ATOM 2036 N N . THR A 1 264 ? -6.179 -13.078 -22.333 1.00 70.75 264 THR A N 1
ATOM 2037 C CA . THR A 1 264 ? -5.894 -11.717 -21.855 1.00 70.75 264 THR A CA 1
ATOM 2038 C C . THR A 1 264 ? -6.703 -10.681 -22.644 1.00 70.75 264 THR A C 1
ATOM 2040 O O . THR A 1 264 ? -7.297 -9.792 -22.038 1.00 70.75 264 THR A O 1
ATOM 2043 N N . ARG A 1 265 ? -6.783 -10.799 -23.979 1.00 71.62 265 ARG A N 1
ATOM 2044 C CA . ARG A 1 265 ? -7.600 -9.911 -24.827 1.00 71.62 265 ARG A CA 1
ATOM 2045 C C . ARG A 1 265 ? -9.080 -9.977 -24.463 1.00 71.62 265 ARG A C 1
ATOM 2047 O O . ARG A 1 265 ? -9.693 -8.929 -24.280 1.00 71.62 265 ARG A O 1
ATOM 2054 N N . LYS A 1 266 ? -9.633 -11.184 -24.311 1.00 69.94 266 LYS A N 1
ATOM 2055 C CA . LYS A 1 266 ? -11.028 -11.395 -23.899 1.00 69.94 266 LYS A CA 1
ATOM 2056 C C . LYS A 1 266 ? -11.285 -10.778 -22.524 1.00 69.94 266 LYS A C 1
ATOM 2058 O O . LYS A 1 266 ? -12.232 -10.014 -22.384 1.00 69.94 266 LYS A O 1
ATOM 2063 N N . ALA A 1 267 ? -10.414 -11.014 -21.542 1.00 70.81 267 ALA A N 1
ATOM 2064 C CA . ALA A 1 267 ? -10.542 -10.435 -20.203 1.00 70.81 267 ALA A CA 1
ATOM 2065 C C . ALA A 1 267 ? -10.511 -8.895 -20.216 1.00 70.81 267 ALA A C 1
ATOM 2067 O O . ALA A 1 267 ? -11.347 -8.259 -19.576 1.00 70.81 267 ALA A O 1
ATOM 2068 N N . ILE A 1 268 ? -9.599 -8.290 -20.990 1.00 69.81 268 ILE A N 1
ATOM 2069 C CA . ILE A 1 268 ? -9.543 -6.830 -21.175 1.00 69.81 268 ILE A CA 1
ATOM 2070 C C . ILE A 1 268 ? -10.836 -6.323 -21.824 1.00 69.81 268 ILE A C 1
ATOM 2072 O O . ILE A 1 268 ? -11.389 -5.322 -21.375 1.00 69.81 268 ILE A O 1
ATOM 2076 N N . TRP A 1 269 ? -11.340 -7.013 -22.851 1.00 67.88 269 TRP A N 1
ATOM 2077 C CA . TRP A 1 269 ? -12.590 -6.655 -23.522 1.00 67.88 269 TRP A CA 1
ATOM 2078 C C . TRP A 1 269 ? -13.795 -6.713 -22.572 1.00 67.88 269 TRP A C 1
ATOM 2080 O O . TRP A 1 269 ? -14.568 -5.756 -22.505 1.00 67.88 269 TRP A O 1
ATOM 2090 N N . PHE A 1 270 ? -13.918 -7.782 -21.779 1.00 57.72 270 PHE A N 1
ATOM 2091 C CA . PHE A 1 270 ? -14.974 -7.917 -20.773 1.00 57.72 270 PHE A CA 1
ATOM 2092 C C . PHE A 1 270 ? -14.881 -6.838 -19.683 1.00 57.72 270 PHE A C 1
ATOM 2094 O O . PHE A 1 270 ? -15.904 -6.254 -19.326 1.00 57.72 270 PHE A O 1
ATOM 2101 N N . ASP A 1 271 ? -13.680 -6.512 -19.189 1.00 63.44 271 ASP A N 1
ATOM 2102 C CA . ASP A 1 271 ? -13.504 -5.454 -18.183 1.00 63.44 271 ASP A CA 1
ATOM 2103 C C . ASP A 1 271 ? -13.814 -4.056 -18.750 1.00 63.44 271 ASP A C 1
ATOM 2105 O O . ASP A 1 271 ? -14.474 -3.255 -18.086 1.00 63.44 271 ASP A O 1
ATOM 2109 N N . HIS A 1 272 ? -13.431 -3.777 -20.003 1.00 63.28 272 HIS A N 1
ATOM 2110 C CA . HIS A 1 272 ? -13.799 -2.538 -20.701 1.00 63.28 272 HIS A CA 1
ATOM 2111 C C . HIS A 1 272 ? -15.315 -2.397 -20.881 1.00 63.28 272 HIS A C 1
ATOM 2113 O O . HIS A 1 272 ? -15.861 -1.320 -20.626 1.00 63.28 272 HIS A O 1
ATOM 2119 N N . ARG A 1 273 ? -15.994 -3.489 -21.264 1.00 56.81 273 ARG A N 1
ATOM 2120 C CA . ARG A 1 273 ? -17.456 -3.539 -21.401 1.00 56.81 273 ARG A CA 1
ATOM 2121 C C . ARG A 1 273 ? -18.149 -3.313 -20.057 1.00 56.81 273 ARG A C 1
ATOM 2123 O O . ARG A 1 273 ? -19.073 -2.508 -19.983 1.00 56.81 273 ARG A O 1
ATOM 2130 N N . ARG A 1 274 ? -17.666 -3.953 -18.985 1.00 51.69 274 ARG A N 1
ATOM 2131 C CA . ARG A 1 274 ? -18.188 -3.787 -17.617 1.00 51.69 274 ARG A CA 1
ATOM 2132 C C . ARG A 1 274 ? -18.020 -2.356 -17.092 1.00 51.69 274 ARG A C 1
ATOM 2134 O O . ARG A 1 274 ? -18.875 -1.875 -16.360 1.00 51.69 274 ARG A O 1
ATOM 2141 N N . LYS A 1 275 ? -16.942 -1.667 -17.478 1.00 52.59 275 LYS A N 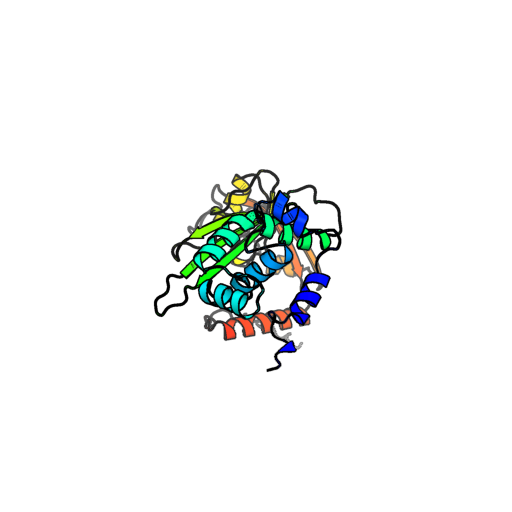1
ATOM 2142 C CA . LYS A 1 275 ? -16.636 -0.285 -17.062 1.00 52.59 275 LYS A CA 1
ATOM 2143 C C . LYS A 1 275 ? -17.228 0.799 -17.983 1.00 52.59 275 LYS A C 1
ATOM 2145 O O . LYS A 1 275 ? -16.867 1.959 -17.811 1.00 52.59 275 LYS A O 1
ATOM 2150 N N . GLN A 1 276 ? -18.074 0.443 -18.963 1.00 47.41 276 GLN A N 1
ATOM 2151 C CA . GLN A 1 276 ? -18.661 1.355 -19.969 1.00 47.41 276 GLN A CA 1
ATOM 2152 C C . GLN A 1 276 ? -17.645 2.299 -20.645 1.00 47.41 276 GLN A C 1
ATOM 2154 O O . GLN A 1 276 ? -17.970 3.405 -21.075 1.00 47.41 276 GLN A O 1
ATOM 2159 N N . ARG A 1 277 ? -16.383 1.874 -20.774 1.00 44.72 277 ARG A N 1
ATOM 2160 C CA . ARG A 1 277 ? -15.379 2.635 -21.522 1.00 44.72 277 ARG A CA 1
ATOM 2161 C C . ARG A 1 277 ? -15.526 2.271 -22.992 1.00 44.72 277 ARG A C 1
ATOM 2163 O O . ARG A 1 277 ? -15.041 1.217 -23.401 1.00 44.72 277 ARG A O 1
ATOM 2170 N N . VAL A 1 278 ? -16.199 3.131 -23.763 1.00 35.25 278 VAL A N 1
ATOM 2171 C CA . VAL A 1 278 ? -16.300 3.010 -25.227 1.00 35.25 278 VAL A CA 1
ATOM 2172 C C . VAL A 1 278 ? -14.887 2.812 -25.791 1.00 35.25 278 VAL A C 1
ATOM 2174 O O . VAL A 1 278 ? -14.016 3.650 -25.536 1.00 35.25 278 VAL A O 1
ATOM 2177 N N . PRO A 1 279 ? -14.609 1.716 -26.520 1.00 37.00 279 PRO A N 1
ATOM 2178 C CA . PRO A 1 279 ? -13.345 1.573 -27.220 1.00 37.00 279 PRO A CA 1
ATOM 2179 C C . PRO A 1 279 ? -13.253 2.710 -28.237 1.00 37.00 279 PRO A C 1
ATOM 2181 O O . PRO A 1 279 ? -14.038 2.762 -29.182 1.00 37.00 279 PRO A O 1
ATOM 2184 N N . THR A 1 280 ? -12.321 3.645 -28.051 1.00 31.53 280 THR A N 1
ATOM 2185 C CA . THR A 1 280 ? -12.004 4.608 -29.106 1.00 31.53 280 THR A CA 1
ATOM 2186 C C . THR A 1 280 ? -11.582 3.804 -30.336 1.00 31.53 280 THR A C 1
ATOM 2188 O O . THR A 1 280 ? -10.640 3.013 -30.276 1.00 31.53 280 THR A O 1
ATOM 2191 N N . SER A 1 281 ? -12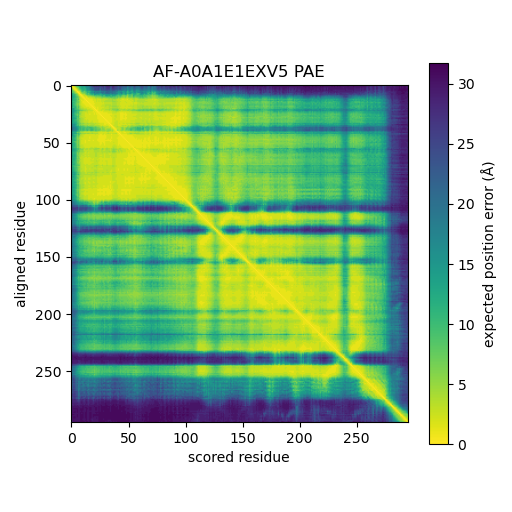.302 3.988 -31.438 1.00 33.53 281 SER A N 1
ATOM 2192 C CA . SER A 1 281 ? -12.265 3.220 -32.690 1.00 33.53 281 SER A CA 1
ATOM 2193 C C . SER A 1 281 ? -10.965 3.345 -33.508 1.00 33.53 281 SER A C 1
ATOM 2195 O O . SER A 1 281 ? -10.990 3.310 -34.734 1.00 33.53 281 SER A O 1
ATOM 2197 N N . ARG A 1 282 ? -9.797 3.480 -32.868 1.00 32.31 282 ARG A N 1
ATOM 2198 C CA . ARG A 1 282 ? -8.498 3.635 -33.555 1.00 32.31 282 ARG A CA 1
ATOM 2199 C C . ARG A 1 282 ? -7.432 2.601 -33.189 1.00 32.31 282 ARG A C 1
ATOM 2201 O O . ARG A 1 282 ? -6.270 2.782 -33.530 1.00 32.31 282 ARG A O 1
ATOM 2208 N N . SER A 1 283 ? -7.806 1.486 -32.570 1.00 31.98 283 SER A N 1
ATOM 2209 C CA . SER A 1 283 ? -6.887 0.376 -32.271 1.00 31.98 283 SER A CA 1
ATOM 2210 C C . SER A 1 283 ? -7.258 -0.928 -32.984 1.00 31.98 283 SER A C 1
ATOM 2212 O O . SER A 1 283 ? -7.221 -2.004 -32.394 1.00 31.98 283 SER A O 1
ATOM 2214 N N . THR A 1 284 ? -7.564 -0.870 -34.280 1.00 29.86 284 THR A N 1
ATOM 2215 C CA . THR A 1 284 ? -7.412 -2.051 -35.141 1.00 29.86 284 THR A CA 1
ATOM 2216 C C . THR A 1 284 ? -5.966 -2.118 -35.621 1.00 29.86 284 THR A C 1
ATOM 2218 O O . THR A 1 284 ? -5.565 -1.377 -36.518 1.00 29.86 284 THR A O 1
ATOM 2221 N N . LEU A 1 285 ? -5.191 -3.029 -35.030 1.00 29.23 285 LEU A N 1
ATOM 2222 C CA . LEU A 1 285 ? -4.061 -3.663 -35.705 1.00 29.23 285 LEU A CA 1
ATOM 2223 C C . LEU A 1 285 ? -4.590 -4.239 -37.028 1.00 29.23 285 LEU A C 1
ATOM 2225 O O . LEU A 1 285 ? -5.188 -5.312 -37.046 1.00 29.23 285 LEU A O 1
ATOM 2229 N N . LYS A 1 286 ? -4.413 -3.511 -38.137 1.00 24.33 286 LYS A N 1
ATOM 2230 C CA . LYS A 1 286 ? -4.485 -4.107 -39.471 1.00 24.33 286 LYS A CA 1
ATOM 2231 C C . LYS A 1 286 ? -3.256 -4.999 -39.612 1.00 24.33 286 LYS A C 1
ATOM 2233 O O . LYS A 1 286 ? -2.180 -4.523 -39.960 1.00 24.33 286 LYS A O 1
ATOM 2238 N N . VAL A 1 287 ? -3.417 -6.289 -39.340 1.00 27.84 287 VAL A N 1
ATOM 2239 C CA . VAL A 1 287 ? -2.523 -7.302 -39.901 1.00 27.84 287 VAL A CA 1
ATOM 2240 C C . VAL A 1 287 ? -2.828 -7.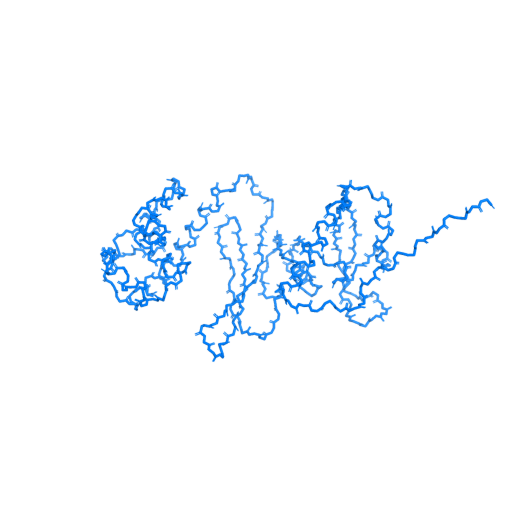331 -41.397 1.00 27.84 287 VAL A C 1
ATOM 2242 O O . VAL A 1 287 ? -3.865 -7.834 -41.822 1.00 27.84 287 VAL A O 1
ATOM 2245 N N . ARG A 1 288 ? -1.964 -6.709 -42.204 1.00 22.14 288 ARG A N 1
ATOM 2246 C CA . ARG A 1 288 ? -1.947 -6.934 -43.651 1.00 22.14 288 ARG A CA 1
ATOM 2247 C C . ARG A 1 288 ? -1.419 -8.355 -43.833 1.00 22.14 288 ARG A C 1
ATOM 2249 O O . ARG A 1 288 ? -0.236 -8.605 -43.642 1.00 22.14 288 ARG A O 1
ATOM 2256 N N . GLN A 1 289 ? -2.317 -9.287 -44.127 1.00 26.34 289 GLN A N 1
ATOM 2257 C CA . GLN A 1 289 ? -1.969 -10.636 -44.545 1.00 26.34 289 GLN A CA 1
ATOM 2258 C C . GLN A 1 289 ? -1.297 -10.513 -45.920 1.00 26.34 289 GLN A C 1
ATOM 2260 O O . GLN A 1 289 ? -1.968 -10.313 -46.932 1.00 26.34 289 GLN A O 1
ATOM 2265 N N . THR A 1 290 ? 0.034 -10.537 -45.966 1.00 27.02 290 THR A N 1
ATOM 2266 C CA . THR A 1 290 ? 0.761 -10.721 -47.221 1.00 27.02 290 THR A CA 1
ATOM 2267 C C . THR A 1 290 ? 0.498 -12.150 -47.683 1.00 27.02 290 THR A C 1
ATOM 2269 O O . THR A 1 290 ? 1.044 -13.114 -47.150 1.00 27.02 290 THR A O 1
ATOM 2272 N N . ARG A 1 291 ? -0.418 -12.297 -48.648 1.00 26.22 291 ARG A N 1
ATOM 2273 C CA . ARG A 1 291 ? -0.547 -13.525 -49.434 1.00 26.22 291 ARG A CA 1
ATOM 2274 C C . ARG A 1 291 ? 0.819 -13.817 -50.061 1.00 26.22 291 ARG A C 1
ATOM 2276 O O . ARG A 1 291 ? 1.395 -12.936 -50.696 1.00 26.22 291 ARG A O 1
ATOM 2283 N N . ARG A 1 292 ? 1.326 -15.039 -49.872 1.00 26.55 292 ARG A N 1
ATOM 2284 C CA . ARG A 1 292 ? 2.389 -15.596 -50.720 1.00 26.55 292 ARG A CA 1
ATOM 2285 C C . ARG A 1 292 ? 1.925 -15.515 -52.183 1.00 26.55 292 ARG A C 1
ATOM 2287 O O . ARG A 1 292 ? 0.765 -15.857 -52.429 1.00 26.55 292 ARG A O 1
ATOM 2294 N N . PRO A 1 293 ? 2.770 -15.092 -53.134 1.00 25.52 293 PRO A N 1
ATOM 2295 C CA . PRO A 1 293 ? 2.459 -15.287 -54.541 1.00 25.52 293 PRO A CA 1
ATOM 2296 C C . PRO A 1 293 ? 2.543 -16.791 -54.872 1.00 25.52 293 PRO A C 1
ATOM 2298 O O . PRO A 1 293 ? 3.431 -17.471 -54.347 1.00 25.52 293 PRO A O 1
ATOM 2301 N N . PRO A 1 294 ? 1.621 -17.340 -55.679 1.00 29.52 294 PRO A N 1
ATOM 2302 C CA . PRO A 1 294 ? 1.866 -18.592 -56.380 1.00 29.52 294 PRO A CA 1
ATOM 2303 C C . PRO A 1 294 ? 2.796 -18.313 -57.573 1.00 29.52 294 PRO A C 1
ATOM 2305 O O . PRO A 1 294 ? 2.571 -17.322 -58.258 1.00 29.52 294 PRO A O 1
ATOM 2308 N N . ILE A 1 295 ? 3.811 -19.177 -57.725 1.00 37.81 295 ILE A N 1
ATOM 2309 C CA . ILE A 1 295 ? 4.780 -19.362 -58.835 1.00 37.81 295 ILE A CA 1
ATOM 2310 C C . ILE A 1 295 ? 5.056 -18.125 -59.700 1.00 37.81 295 ILE A C 1
ATOM 2312 O O . ILE A 1 295 ? 4.214 -17.786 -60.557 1.00 37.81 295 ILE A O 1
#

Organism: NCBI:txid120107

Foldseek 3Di:
DDPCPQCLDPNVLVVVVVLAPPPDQQAVLCCVLQLPVDCDQPNGSSLLVSLLCCVPVVVDQLQRSQVSCVVVVSGNDHSVRSVVSNVRCVRSVLVSQLRSLVVVDPDDDDPAWEWEWDKDWDFDPDDVTWIKMWIWIAGNVSSGTPDIDIGTPPDDDELLVDQDAARYEYEYEQRHPAPVRQVSCVVNNHHYDYDYDPPRWFKAAPVRHGDDPCVVCVPDDAQDKDKGKIWTAPPPPPPDDRDPDIDIDIDIDHHHDPVVVVVVVVVVVVVCVVVVPPPPPPPPPPPPPPDDDDD

Nearest PDB structures (foldseek):
  6ozh-assembly1_C  TM=3.782E-01  e=1.905E-01  Ciona intestinalis
  6oze-assembly1_A  TM=2.668E-01  e=2.149E-02  Homo sapiens
  6ozi-assembly1_B  TM=3.850E-01  e=4.101E-01  Ciona intestinalis
  6ozh-assembly2_D  TM=3.525E-01  e=2.714E-01  Ciona intestinalis
  6ozo-assembly1_A  TM=2.908E-01  e=2.143E-01  Mus musculus

Secondary structure (DSSP, 8-state):
--GGGSTTSHHHHHHHHHTS-TT--HHHHHHHTTTTSS-SS--SHHHHHHHHHHHTTT---HHHHHHHHHHTTS----HHHHHHHHHHTHHHHHHHHHHHHHHT--S---SSEEEEEEEEEEEPSSTTPPEEEEEEEEETTTTEEEEEEEE-SSS---GGGS---TTEEEEE-STT--HHHHHHHHHTT-EEEEPPPTTTSEEE-TTSPBP-HHHHHHTPPTT-EEEEEEEEE---S-TTS--S-EEEEEEEEEPPPHHHHHHHHHHHHHHHHHTT----TT--------PPPP-

Solvent-accessible surface area (backbone atoms only — not comparable to full-atom values): 17261 Å² total; per-residue (Å²): 134,63,74,78,73,40,80,83,31,72,66,42,42,53,56,53,58,70,72,49,60,92,86,64,55,45,58,60,46,19,39,78,41,44,41,47,80,62,66,66,62,54,70,47,28,66,54,50,50,51,54,48,42,35,33,54,91,60,66,31,51,54,60,53,34,24,52,50,28,42,76,68,73,67,31,75,49,51,36,70,53,48,51,55,44,54,66,42,22,51,62,26,56,38,49,54,49,12,52,58,52,49,78,70,59,89,71,81,80,64,102,46,52,56,35,41,45,52,74,47,78,47,72,49,96,54,101,81,45,68,45,32,32,40,40,37,32,33,28,74,90,75,30,33,75,78,43,80,46,80,45,58,76,77,74,78,86,49,48,69,80,58,88,68,49,70,53,27,38,37,36,40,54,49,82,45,44,34,54,73,23,54,49,45,42,46,76,39,48,21,48,73,56,60,52,67,48,94,79,61,49,54,51,20,34,83,88,67,46,72,61,56,66,64,69,65,49,70,80,58,52,66,68,40,74,50,78,41,73,27,26,42,50,54,46,60,94,73,85,86,62,91,42,102,48,59,47,82,47,76,48,78,46,67,41,64,42,69,71,59,47,50,52,50,50,51,51,53,50,53,51,34,61,75,66,70,52,76,77,73,91,79,77,75,82,78,78,77,80,79,75,79,81,80,133